Protein AF-A0A968F3P4-F1 (afdb_monomer)

Foldseek 3Di:
DLLQLVLVVLPAQLLLLVLLLCCQQLNLQSCLVNQNLSAQPLLLLQLVPFLLLLQVLLDQDPLSVLCVVPNDDPVSVVVSVVLVVVLVVVVVVVLVSRLQSQLLQQVLVDVDHSNRRSVVVVVVVVVQCVVVPPVSSSVVSNVSLVVLLVLLVVLLVVLVVPPCLVCLCVPPDVQSNDNDDDQAGDPCSVVQADPVCVVCRRVNVVSVVSNVVSVCPSVVGDSDPLSNSSNPAPHSNRSSVSSVSSSVSSVSSVSSSVSLSSLLCVPVNDDRPDSSSSSVSVSVVVDPPPD

Structure (mmCIF, N/CA/C/O backbone):
data_AF-A0A968F3P4-F1
#
_entry.id   AF-A0A968F3P4-F1
#
loop_
_atom_site.group_PDB
_atom_site.id
_atom_site.type_symbol
_atom_site.label_atom_id
_atom_site.label_alt_id
_atom_site.label_comp_id
_atom_site.label_asym_id
_atom_site.label_entity_id
_atom_site.label_seq_id
_atom_site.pdbx_PDB_ins_code
_atom_site.Cartn_x
_atom_site.Cartn_y
_atom_site.Cartn_z
_atom_site.occupancy
_atom_site.B_iso_or_equiv
_atom_site.auth_seq_id
_atom_site.auth_comp_id
_atom_site.auth_asym_id
_atom_site.auth_atom_id
_atom_site.pdbx_PDB_model_num
ATOM 1 N N . MET A 1 1 ? -7.309 -16.636 10.708 1.00 59.16 1 MET A N 1
ATOM 2 C CA . MET A 1 1 ? -8.376 -16.140 9.810 1.00 59.16 1 MET A CA 1
ATOM 3 C C . MET A 1 1 ? -8.374 -14.617 9.773 1.00 59.16 1 MET A C 1
ATOM 5 O O . MET A 1 1 ? -7.838 -14.087 8.816 1.00 59.16 1 MET A O 1
ATOM 9 N N . LEU A 1 2 ? -8.804 -13.915 10.832 1.00 67.25 2 LEU A N 1
ATOM 10 C CA . LEU A 1 2 ? -8.843 -12.435 10.873 1.00 67.25 2 LEU A CA 1
ATOM 11 C C . LEU A 1 2 ? -7.497 -11.743 10.578 1.00 67.25 2 LEU A C 1
ATOM 13 O O . LEU A 1 2 ? -7.445 -10.787 9.814 1.00 67.25 2 LEU A O 1
ATOM 17 N N . GLY A 1 3 ? -6.395 -12.263 11.130 1.00 68.19 3 GLY A N 1
ATOM 18 C CA . GLY A 1 3 ? -5.051 -11.740 10.858 1.00 68.19 3 GLY A CA 1
ATOM 19 C C . GLY A 1 3 ? -4.533 -11.988 9.435 1.00 68.19 3 GLY A C 1
ATOM 20 O O . GLY A 1 3 ? -3.591 -11.336 9.031 1.00 68.19 3 GLY A O 1
ATOM 21 N N . LEU A 1 4 ? -5.115 -12.915 8.668 1.00 69.75 4 LEU A N 1
ATOM 22 C CA . LEU A 1 4 ? -4.758 -13.084 7.253 1.00 69.75 4 LEU A CA 1
ATOM 23 C C . LEU A 1 4 ? -5.660 -12.211 6.381 1.00 69.75 4 LEU A C 1
ATOM 25 O O . LEU A 1 4 ? -5.148 -11.452 5.577 1.00 69.75 4 LEU A O 1
ATOM 29 N N . ALA A 1 5 ? -6.974 -12.238 6.622 1.00 70.06 5 ALA A N 1
ATOM 30 C CA . ALA A 1 5 ? -7.941 -11.452 5.858 1.00 70.06 5 ALA A CA 1
ATOM 31 C C . ALA A 1 5 ? -7.643 -9.945 5.895 1.00 70.06 5 ALA A C 1
ATOM 33 O O . ALA A 1 5 ? -7.546 -9.309 4.856 1.00 70.06 5 ALA A O 1
ATOM 34 N N . GLY A 1 6 ? -7.379 -9.382 7.078 1.00 72.25 6 GLY A N 1
ATOM 35 C CA . GLY A 1 6 ? -7.072 -7.953 7.160 1.00 72.25 6 GLY A CA 1
ATOM 36 C C . GLY A 1 6 ? -5.743 -7.557 6.503 1.00 72.25 6 GLY A C 1
ATOM 37 O O . GLY A 1 6 ? -5.508 -6.376 6.281 1.00 72.25 6 GLY A O 1
ATOM 38 N N . CYS A 1 7 ? -4.882 -8.517 6.144 1.00 73.62 7 CYS A N 1
ATOM 39 C CA . CYS A 1 7 ? -3.686 -8.213 5.375 1.00 73.62 7 CYS A CA 1
ATOM 40 C C . CYS A 1 7 ? -4.001 -7.924 3.902 1.00 73.62 7 CYS A C 1
ATOM 42 O O . CYS A 1 7 ? -3.452 -6.967 3.359 1.00 73.62 7 CYS A O 1
ATOM 44 N N . SER A 1 8 ? -4.849 -8.717 3.237 1.00 73.00 8 SER A N 1
ATOM 45 C CA . SER A 1 8 ? -5.215 -8.430 1.841 1.00 73.00 8 SER A CA 1
ATOM 46 C C . SER A 1 8 ? -6.009 -7.140 1.717 1.00 73.00 8 SER A C 1
ATOM 48 O O . SER A 1 8 ? -5.867 -6.453 0.716 1.00 73.00 8 SER A O 1
ATOM 50 N N . SER A 1 9 ? -6.755 -6.732 2.749 1.00 73.94 9 SER A N 1
ATOM 51 C CA . SER A 1 9 ? -7.442 -5.432 2.745 1.00 73.94 9 SER A CA 1
ATOM 52 C C . SER A 1 9 ? -6.470 -4.235 2.668 1.00 73.94 9 SER A C 1
ATOM 54 O O . SER A 1 9 ? -6.876 -3.132 2.313 1.00 73.94 9 SER A O 1
ATOM 56 N N . TYR A 1 10 ? -5.182 -4.449 2.969 1.00 76.00 10 TYR A N 1
ATOM 57 C CA . TYR A 1 10 ? -4.085 -3.486 2.801 1.00 76.00 10 TYR A CA 1
ATOM 58 C C . TYR A 1 10 ? -3.301 -3.666 1.494 1.00 76.00 10 TYR A C 1
ATOM 60 O O . TYR A 1 10 ? -2.333 -2.940 1.244 1.00 76.00 10 TYR A O 1
ATOM 68 N N . ILE A 1 11 ? -3.661 -4.651 0.673 1.00 82.62 11 ILE A N 1
ATOM 69 C CA . ILE A 1 11 ? -2.982 -5.006 -0.571 1.00 82.62 11 ILE A CA 1
ATOM 70 C C . ILE A 1 11 ? -3.985 -4.910 -1.712 1.00 82.62 11 ILE A C 1
ATOM 72 O O . ILE A 1 11 ? -4.728 -5.840 -2.002 1.00 82.62 11 ILE A O 1
ATOM 76 N N . ASP A 1 12 ? -3.971 -3.773 -2.389 1.00 86.00 12 ASP A N 1
ATOM 77 C CA . ASP A 1 12 ? -4.788 -3.516 -3.562 1.00 86.00 12 ASP A CA 1
ATOM 78 C C . ASP A 1 12 ? -3.917 -3.403 -4.824 1.00 86.00 12 ASP A C 1
ATOM 80 O O . ASP A 1 12 ? -2.713 -3.119 -4.768 1.00 86.00 12 ASP A O 1
ATOM 84 N N . ILE A 1 13 ? -4.531 -3.635 -5.985 1.00 87.31 13 ILE A N 1
ATOM 85 C CA . ILE A 1 13 ? -3.835 -3.603 -7.277 1.00 87.31 13 ILE A CA 1
ATOM 86 C C . ILE A 1 13 ? -3.302 -2.193 -7.563 1.00 87.31 13 ILE A C 1
ATOM 88 O O . ILE A 1 13 ? -2.141 -2.049 -7.938 1.00 87.31 13 ILE A O 1
ATOM 92 N N . GLY A 1 14 ? -4.114 -1.154 -7.326 1.00 87.06 14 GLY A N 1
ATOM 93 C CA . GLY A 1 14 ? -3.748 0.249 -7.554 1.00 87.06 14 GLY A CA 1
ATOM 94 C C . GLY A 1 14 ? -2.505 0.654 -6.769 1.00 87.06 14 GLY A C 1
ATOM 95 O O . GLY A 1 14 ? -1.515 1.115 -7.336 1.00 87.06 14 GLY A O 1
ATOM 96 N N . GLY A 1 15 ? -2.512 0.389 -5.470 1.00 88.88 15 GLY A N 1
ATOM 97 C CA . GLY A 1 15 ? -1.395 0.659 -4.591 1.00 88.88 15 GLY A CA 1
ATOM 98 C C . GLY A 1 15 ? -0.171 -0.181 -4.936 1.00 88.88 15 GLY A C 1
ATOM 99 O O . GLY A 1 15 ? 0.955 0.292 -4.762 1.00 88.88 15 GLY A O 1
ATOM 100 N N . THR A 1 16 ? -0.336 -1.437 -5.357 1.00 90.44 16 THR A N 1
ATOM 101 C CA . THR A 1 16 ? 0.820 -2.276 -5.700 1.00 90.44 16 THR A CA 1
ATOM 102 C C . THR A 1 16 ? 1.449 -1.815 -7.016 1.00 90.44 16 THR A C 1
ATOM 104 O O . THR A 1 16 ? 2.671 -1.739 -7.097 1.00 90.44 16 THR A O 1
ATOM 107 N N . MET A 1 17 ? 0.653 -1.392 -8.001 1.00 91.81 17 MET A N 1
ATOM 108 C CA . MET A 1 17 ? 1.152 -0.738 -9.217 1.00 91.81 17 MET A CA 1
ATOM 109 C C . MET A 1 17 ? 1.864 0.581 -8.906 1.00 91.81 17 MET A C 1
ATOM 111 O O . MET A 1 17 ? 2.991 0.783 -9.351 1.00 91.81 17 MET A O 1
ATOM 115 N N . ALA A 1 18 ? 1.269 1.438 -8.072 1.00 90.56 18 ALA A N 1
ATOM 116 C CA . ALA A 1 18 ? 1.896 2.684 -7.630 1.00 90.56 18 ALA A CA 1
ATOM 117 C C . ALA A 1 18 ? 3.220 2.430 -6.886 1.00 90.56 18 ALA A C 1
ATOM 119 O O . ALA A 1 18 ? 4.192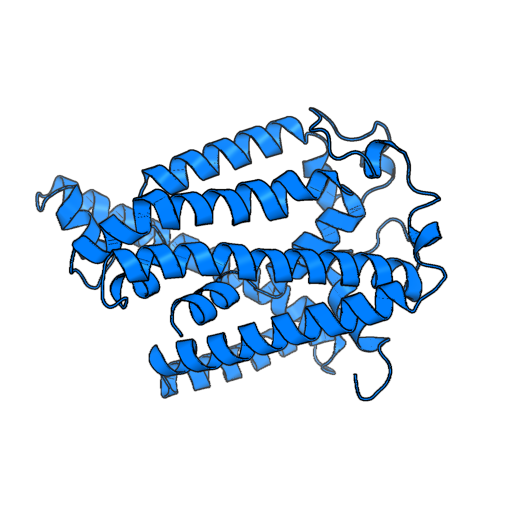 3.163 -7.055 1.00 90.56 18 ALA A O 1
ATOM 120 N N . MET A 1 19 ? 3.290 1.355 -6.095 1.00 92.31 19 MET A N 1
ATOM 121 C CA . MET A 1 19 ? 4.507 0.921 -5.412 1.00 92.31 19 MET A CA 1
ATOM 122 C C . MET A 1 19 ? 5.591 0.458 -6.389 1.00 92.31 19 MET A C 1
ATOM 124 O O . MET A 1 19 ? 6.746 0.842 -6.216 1.00 92.31 19 MET A O 1
ATOM 128 N N . VAL A 1 20 ? 5.237 -0.333 -7.407 1.00 93.06 20 VAL A N 1
ATOM 129 C CA . VAL A 1 20 ? 6.169 -0.752 -8.468 1.00 93.06 20 VAL A CA 1
ATOM 130 C C . VAL A 1 20 ? 6.651 0.462 -9.269 1.00 93.06 20 VAL A C 1
ATOM 132 O O . VAL A 1 20 ? 7.848 0.592 -9.516 1.00 93.06 20 VAL A O 1
ATOM 135 N N . GLY A 1 21 ? 5.762 1.405 -9.585 1.00 92.19 21 GLY A N 1
ATOM 136 C CA . GLY A 1 21 ? 6.132 2.654 -10.248 1.00 92.19 21 GLY A CA 1
ATOM 137 C C . GLY A 1 21 ? 7.053 3.535 -9.400 1.00 92.19 21 GLY A C 1
ATOM 138 O O . GLY A 1 21 ? 8.041 4.071 -9.901 1.00 92.19 21 GLY A O 1
ATOM 139 N N . ALA A 1 22 ? 6.793 3.630 -8.093 1.00 92.94 22 ALA A N 1
ATOM 140 C CA . ALA A 1 22 ? 7.679 4.323 -7.163 1.00 92.94 22 ALA A CA 1
ATOM 141 C C . ALA A 1 22 ? 9.051 3.639 -7.071 1.00 92.94 22 ALA A C 1
ATOM 143 O O . ALA A 1 22 ? 10.072 4.318 -7.049 1.00 92.94 22 ALA A O 1
ATOM 144 N N . LEU A 1 23 ? 9.092 2.307 -7.053 1.00 92.62 23 LEU A N 1
ATOM 145 C CA . LEU A 1 23 ? 10.328 1.529 -7.106 1.00 92.62 23 LEU A CA 1
ATOM 146 C C . LEU A 1 23 ? 11.123 1.787 -8.391 1.00 92.62 23 LEU A C 1
ATOM 148 O O . LEU A 1 23 ? 12.334 1.973 -8.324 1.00 92.62 23 LEU A O 1
ATOM 152 N N . TYR A 1 24 ? 10.450 1.846 -9.541 1.00 91.69 24 TYR A N 1
ATOM 153 C CA . TYR A 1 24 ? 11.079 2.118 -10.832 1.00 91.69 24 TYR A CA 1
ATOM 154 C C . TYR A 1 24 ? 11.699 3.523 -10.872 1.00 91.69 24 TYR A C 1
ATOM 156 O O . TYR A 1 24 ? 12.884 3.671 -11.175 1.00 91.69 24 TYR A O 1
ATOM 164 N N . TYR A 1 25 ? 10.942 4.556 -10.483 1.00 91.81 25 TYR A N 1
ATOM 165 C CA . TYR A 1 25 ? 11.391 5.945 -10.620 1.00 91.81 25 TYR A CA 1
ATOM 166 C C . TYR A 1 25 ? 12.205 6.495 -9.452 1.00 91.81 25 TYR A C 1
ATOM 168 O O . TYR A 1 25 ? 13.113 7.285 -9.686 1.00 91.81 25 TYR A O 1
ATOM 176 N N . LEU A 1 26 ? 11.916 6.109 -8.208 1.00 93.06 26 LEU A N 1
ATOM 177 C CA . LEU A 1 26 ? 12.627 6.604 -7.018 1.00 93.06 26 LEU A CA 1
ATOM 178 C C . LEU A 1 26 ? 13.715 5.625 -6.549 1.00 93.06 26 LEU A C 1
ATOM 180 O O . LEU A 1 26 ? 14.505 5.954 -5.657 1.00 93.06 26 LEU A O 1
ATOM 184 N N . GLY A 1 27 ? 13.752 4.417 -7.112 1.00 92.00 27 GLY A N 1
ATOM 185 C CA . GLY A 1 27 ? 14.676 3.365 -6.718 1.00 92.00 27 GLY A CA 1
ATOM 186 C C . GLY A 1 27 ? 14.447 2.869 -5.302 1.00 92.00 27 GLY A C 1
ATOM 187 O O . GLY A 1 27 ? 13.324 2.852 -4.784 1.00 92.00 27 GLY A O 1
ATOM 188 N N . LEU A 1 28 ? 15.536 2.491 -4.636 1.00 92.62 28 LEU A N 1
ATOM 189 C CA . LEU A 1 28 ? 15.484 1.898 -3.301 1.00 92.62 28 LEU A CA 1
ATOM 190 C C . LEU A 1 28 ? 14.987 2.887 -2.231 1.00 92.62 28 LEU A C 1
ATOM 192 O O . LEU A 1 28 ? 14.527 2.471 -1.169 1.00 92.62 28 LEU A O 1
ATOM 196 N N . LYS A 1 29 ? 14.994 4.198 -2.512 1.00 94.50 29 LYS A N 1
ATOM 197 C CA . LYS A 1 29 ? 14.423 5.212 -1.609 1.00 94.50 29 LYS A CA 1
ATOM 198 C C . LYS A 1 29 ? 12.912 5.079 -1.451 1.00 94.50 29 LYS A C 1
ATOM 200 O O . LYS A 1 29 ? 12.389 5.438 -0.397 1.00 94.50 29 LYS A O 1
ATOM 205 N N . SER A 1 30 ? 12.219 4.518 -2.444 1.00 92.75 30 SER A N 1
ATOM 206 C CA . SER A 1 30 ? 10.774 4.275 -2.375 1.00 92.75 30 SER A CA 1
ATOM 207 C C . SER A 1 30 ? 10.367 3.442 -1.155 1.00 92.75 30 SER A C 1
ATOM 209 O O . SER A 1 30 ? 9.288 3.686 -0.623 1.00 92.75 30 SER A O 1
ATOM 211 N N . VAL A 1 31 ? 11.248 2.562 -0.644 1.00 93.12 31 VAL A N 1
ATOM 212 C CA . VAL A 1 31 ? 11.058 1.754 0.581 1.00 93.12 31 VAL A CA 1
ATOM 213 C C . VAL A 1 31 ? 10.545 2.598 1.747 1.00 93.12 31 VAL A C 1
ATOM 215 O O . VAL A 1 31 ? 9.664 2.157 2.486 1.00 93.12 31 VAL A O 1
ATOM 218 N N . TRP A 1 32 ? 11.070 3.816 1.919 1.00 92.81 32 TRP A N 1
ATOM 219 C CA . TRP A 1 32 ? 10.651 4.702 3.006 1.00 92.81 32 TRP A CA 1
ATOM 220 C C . TRP A 1 32 ? 9.171 5.050 2.919 1.00 92.81 32 TRP A C 1
ATOM 222 O O . TRP A 1 32 ? 8.482 5.058 3.939 1.00 92.81 32 TRP A O 1
ATOM 232 N N . MET A 1 33 ? 8.696 5.291 1.699 1.00 90.19 33 MET A N 1
ATOM 233 C CA . MET A 1 33 ? 7.330 5.696 1.417 1.00 90.19 33 MET A CA 1
ATOM 234 C C . MET A 1 33 ? 6.362 4.527 1.407 1.00 90.19 33 MET A C 1
ATOM 236 O O . MET A 1 33 ? 5.341 4.546 2.086 1.00 90.19 33 MET A O 1
ATOM 240 N N . THR A 1 34 ? 6.690 3.499 0.644 1.00 88.00 34 THR A N 1
ATOM 241 C CA . THR A 1 34 ? 5.775 2.405 0.331 1.00 88.00 34 THR A CA 1
ATOM 242 C C . THR A 1 34 ? 5.781 1.321 1.403 1.00 88.00 34 THR A C 1
ATOM 244 O O . THR A 1 34 ? 4.736 0.729 1.673 1.00 88.00 34 THR A O 1
ATOM 247 N N . HIS A 1 35 ? 6.931 1.058 2.034 1.00 87.94 35 HIS A N 1
ATOM 248 C CA . HIS A 1 35 ? 7.077 -0.034 2.990 1.00 87.94 35 HIS A CA 1
ATOM 249 C C . HIS A 1 35 ? 7.152 0.440 4.441 1.00 87.94 35 HIS A C 1
ATOM 251 O O . HIS A 1 35 ? 6.404 -0.055 5.282 1.00 87.94 35 HIS A O 1
ATOM 257 N N . ILE A 1 36 ? 8.017 1.412 4.736 1.00 88.75 36 ILE A N 1
ATOM 258 C CA . ILE A 1 36 ? 8.335 1.808 6.112 1.00 88.75 36 ILE A CA 1
ATOM 259 C C . ILE A 1 36 ? 7.206 2.623 6.736 1.00 88.75 36 ILE A C 1
ATOM 261 O O . ILE A 1 36 ? 6.599 2.166 7.709 1.00 88.75 36 ILE A O 1
ATOM 265 N N . PHE A 1 37 ? 6.919 3.824 6.218 1.00 84.12 37 PHE A N 1
ATOM 266 C CA . PHE A 1 37 ? 5.941 4.682 6.885 1.00 84.12 37 PHE A CA 1
ATOM 267 C C . PHE A 1 37 ? 4.501 4.248 6.581 1.00 84.12 37 PHE A C 1
ATOM 269 O O . PHE A 1 37 ? 3.698 4.189 7.507 1.00 84.12 37 PHE A O 1
ATOM 276 N N . TRP A 1 38 ? 4.166 3.889 5.334 1.00 80.56 38 TRP A N 1
ATOM 277 C CA . TRP A 1 38 ? 2.784 3.547 4.966 1.00 80.56 38 TRP A CA 1
ATOM 278 C C . TRP A 1 38 ? 2.312 2.200 5.530 1.00 80.56 38 TRP A C 1
ATOM 280 O O . TRP A 1 38 ? 1.153 2.064 5.915 1.00 80.56 38 TRP A O 1
ATOM 290 N N . GLY A 1 39 ? 3.198 1.206 5.597 1.00 81.94 39 GLY A N 1
ATOM 291 C CA . GLY A 1 39 ? 2.851 -0.140 6.052 1.00 81.94 39 GLY A CA 1
ATOM 292 C C . GLY A 1 39 ? 3.407 -0.462 7.428 1.00 81.94 39 GLY A C 1
ATOM 293 O O . GLY A 1 39 ? 2.678 -0.508 8.420 1.00 81.94 39 GLY A O 1
ATOM 294 N N . TRP A 1 40 ? 4.718 -0.696 7.484 1.00 85.00 40 TRP A N 1
ATOM 295 C CA . TRP A 1 40 ? 5.375 -1.339 8.616 1.00 85.00 40 TRP A CA 1
ATOM 296 C C . TRP A 1 40 ? 5.128 -0.610 9.936 1.00 85.00 40 TRP A C 1
ATOM 298 O O . TRP A 1 40 ? 4.711 -1.238 10.912 1.00 85.00 40 TRP A O 1
ATOM 308 N N . PHE A 1 41 ? 5.341 0.709 9.986 1.00 86.31 41 PHE A N 1
ATOM 309 C CA . PHE A 1 41 ? 5.160 1.452 11.231 1.00 86.31 41 PHE A CA 1
ATOM 310 C C . PHE A 1 41 ? 3.706 1.473 11.681 1.00 86.31 41 PHE A C 1
ATOM 312 O O . PHE A 1 41 ? 3.435 1.109 12.824 1.00 86.31 41 PHE A O 1
ATOM 319 N N . ILE A 1 42 ? 2.772 1.833 10.799 1.00 83.94 42 ILE A N 1
ATOM 320 C CA . ILE A 1 42 ? 1.343 1.906 11.135 1.00 83.94 42 ILE A CA 1
ATOM 321 C C . ILE A 1 42 ? 0.876 0.593 11.762 1.00 83.94 42 ILE A C 1
ATOM 323 O O . ILE A 1 42 ? 0.285 0.594 12.843 1.00 83.94 42 ILE A O 1
ATOM 327 N N . ILE A 1 43 ? 1.211 -0.529 11.130 1.00 85.44 43 ILE A N 1
ATOM 328 C CA . ILE A 1 43 ? 0.769 -1.844 11.580 1.00 85.44 43 ILE A CA 1
ATOM 329 C C . ILE A 1 43 ? 1.465 -2.252 12.894 1.00 85.44 43 ILE A C 1
ATOM 331 O O . ILE A 1 43 ? 0.815 -2.778 13.803 1.00 85.44 43 ILE A O 1
ATOM 335 N N . CYS A 1 44 ? 2.754 -1.937 13.066 1.00 86.75 44 CYS A N 1
ATOM 336 C CA . CYS A 1 44 ? 3.448 -2.130 14.346 1.00 86.75 44 CYS A CA 1
ATOM 337 C C . CYS A 1 44 ? 2.759 -1.369 15.490 1.00 86.75 44 CYS A C 1
ATOM 339 O O . CYS A 1 44 ? 2.579 -1.915 16.583 1.00 86.75 44 CYS A O 1
ATOM 341 N N . PHE A 1 45 ? 2.325 -0.131 15.242 1.00 87.69 45 PHE A N 1
ATOM 342 C CA . PHE A 1 45 ? 1.578 0.659 16.221 1.00 87.69 45 PHE A CA 1
ATOM 343 C C . PHE A 1 45 ? 0.158 0.128 16.446 1.00 87.69 45 PHE A C 1
ATOM 345 O O . PHE A 1 45 ? -0.347 0.198 17.572 1.00 87.69 45 PHE A O 1
ATOM 352 N N . TYR A 1 46 ? -0.473 -0.469 15.432 1.00 85.50 46 TYR A N 1
ATOM 353 C CA . TYR A 1 46 ? -1.750 -1.165 15.602 1.00 85.50 46 TYR A CA 1
ATOM 354 C C . TYR A 1 46 ? -1.600 -2.351 16.552 1.00 85.50 46 TYR A C 1
ATOM 356 O O . TYR A 1 46 ? -2.338 -2.438 17.534 1.00 85.50 46 TYR A O 1
ATOM 364 N N . MET A 1 47 ? -0.595 -3.200 16.334 1.00 87.69 47 MET A N 1
ATOM 365 C CA . MET A 1 47 ? -0.273 -4.322 17.219 1.00 87.69 47 MET A CA 1
ATOM 366 C C . MET A 1 47 ? 0.050 -3.862 18.649 1.00 87.69 47 MET A C 1
ATOM 368 O O . MET A 1 47 ? -0.463 -4.418 19.628 1.00 87.69 47 MET A O 1
ATOM 372 N N . ALA A 1 48 ? 0.925 -2.865 18.791 1.00 88.56 48 ALA A N 1
ATOM 373 C CA . ALA A 1 48 ? 1.419 -2.436 20.094 1.00 88.56 48 ALA A CA 1
ATOM 374 C C . ALA A 1 48 ? 0.330 -1.743 20.926 1.00 88.56 48 ALA A C 1
ATOM 376 O O . ALA A 1 48 ? 0.203 -2.020 22.128 1.00 88.56 48 ALA A O 1
ATOM 377 N N . PHE A 1 49 ? -0.462 -0.885 20.275 1.00 86.88 49 PHE A N 1
ATOM 378 C CA . PHE A 1 49 ? -1.356 0.067 20.922 1.00 86.88 49 PHE A CA 1
ATOM 379 C C . PHE A 1 49 ? -2.808 -0.060 20.443 1.00 86.88 49 PHE A C 1
ATOM 381 O O . PHE A 1 49 ? -3.649 -0.528 21.213 1.00 86.88 49 PHE A O 1
ATOM 388 N N . GLN A 1 50 ? -3.131 0.335 19.206 1.00 86.81 50 GLN A N 1
ATOM 389 C CA . GLN A 1 50 ? -4.529 0.594 18.824 1.00 86.81 50 GLN A CA 1
ATOM 390 C C . GLN A 1 50 ? -5.434 -0.644 18.893 1.00 86.81 50 GLN A C 1
ATOM 392 O O . GLN A 1 50 ? -6.530 -0.561 19.448 1.00 86.81 50 GLN A O 1
ATOM 397 N N . ALA A 1 51 ? -4.982 -1.802 18.404 1.00 88.25 51 ALA A N 1
ATOM 398 C CA . ALA A 1 51 ? -5.805 -3.009 18.308 1.00 88.25 51 ALA A CA 1
ATOM 399 C C . ALA A 1 51 ? -6.362 -3.455 19.671 1.00 88.25 51 ALA A C 1
ATOM 401 O O . ALA A 1 51 ? -7.507 -3.900 19.775 1.00 88.25 51 ALA A O 1
ATOM 402 N N . LYS A 1 52 ? -5.578 -3.285 20.745 1.00 88.94 52 LYS A N 1
ATOM 403 C CA . LYS A 1 52 ? -5.997 -3.635 22.111 1.00 88.94 52 LYS A CA 1
ATOM 404 C C . LYS A 1 52 ? -7.127 -2.730 22.594 1.00 88.94 52 LYS A C 1
ATOM 406 O O . LYS A 1 52 ? -8.101 -3.236 23.148 1.00 88.94 52 LYS A O 1
ATOM 411 N N . TRP A 1 53 ? -6.994 -1.420 22.391 1.00 86.38 53 TRP A N 1
ATOM 412 C CA . TRP A 1 53 ? -7.979 -0.419 22.814 1.00 86.38 53 TRP A CA 1
ATOM 413 C C . TRP A 1 53 ? -9.267 -0.515 22.014 1.00 86.38 53 TRP A C 1
ATOM 415 O O . TRP A 1 53 ? -10.348 -0.521 22.596 1.00 86.38 53 TRP A O 1
ATOM 425 N N . ILE A 1 54 ? -9.141 -0.683 20.698 1.00 87.44 54 ILE A N 1
ATOM 426 C CA . ILE A 1 54 ? -10.265 -0.944 19.803 1.00 87.44 54 ILE A CA 1
ATOM 427 C C . ILE A 1 54 ? -11.051 -2.143 20.317 1.00 87.44 54 ILE A C 1
ATOM 429 O O . ILE A 1 54 ? -12.236 -2.021 20.608 1.00 87.44 54 ILE A O 1
ATOM 433 N N . ARG A 1 55 ? -10.391 -3.283 20.537 1.00 89.69 55 ARG A N 1
ATOM 434 C CA . ARG A 1 55 ? -11.098 -4.485 20.978 1.00 89.69 55 ARG A CA 1
ATOM 435 C C . ARG A 1 55 ? -11.747 -4.337 22.360 1.00 89.69 55 ARG A C 1
ATOM 437 O O . ARG A 1 55 ? -12.822 -4.891 22.578 1.00 89.69 55 ARG A O 1
ATOM 444 N N . ARG A 1 56 ? -11.109 -3.606 23.283 1.00 88.94 56 ARG A N 1
ATOM 445 C CA . ARG A 1 56 ? -11.633 -3.347 24.640 1.00 88.94 56 ARG A CA 1
ATOM 446 C C . ARG A 1 56 ? -12.863 -2.450 24.660 1.00 88.94 56 ARG A C 1
ATOM 448 O O . ARG A 1 56 ? -13.615 -2.536 25.620 1.00 88.94 56 ARG A O 1
ATOM 455 N N . SER A 1 57 ? -13.060 -1.620 23.636 1.00 86.75 57 SER A N 1
ATOM 456 C CA . SER A 1 57 ? -14.216 -0.721 23.577 1.00 86.75 57 SER A CA 1
ATOM 457 C C . SER A 1 57 ? -15.553 -1.468 23.550 1.00 86.75 57 SER A C 1
ATOM 459 O O . SER A 1 57 ? -16.542 -0.945 24.043 1.00 86.75 57 SER A O 1
ATOM 461 N N . GLY A 1 58 ? -15.587 -2.691 23.003 1.00 83.12 58 GLY A N 1
ATOM 462 C CA . GLY A 1 58 ? -16.799 -3.514 22.942 1.00 83.12 58 GLY A CA 1
ATOM 463 C C . GLY A 1 58 ? -17.908 -2.962 22.039 1.00 83.12 58 GLY A C 1
ATOM 464 O O . GLY A 1 58 ? -18.985 -3.549 22.003 1.00 83.12 58 GLY A O 1
ATOM 465 N N . VAL A 1 59 ? -17.649 -1.867 21.321 1.00 86.06 59 VAL A N 1
ATOM 466 C CA . VAL A 1 59 ? -18.597 -1.241 20.394 1.00 86.06 59 VAL A CA 1
ATOM 467 C C . VAL A 1 59 ? -18.559 -1.907 19.017 1.00 86.06 59 VAL A C 1
ATOM 469 O O . VAL A 1 59 ? -17.664 -2.706 18.736 1.00 86.06 59 VAL A O 1
ATOM 472 N N . MET A 1 60 ? -19.505 -1.563 18.146 1.00 76.88 60 MET A N 1
ATOM 473 C CA . MET A 1 60 ? -19.621 -2.110 16.791 1.00 76.88 60 MET A CA 1
ATOM 474 C C . MET A 1 60 ? -19.273 -1.092 15.703 1.00 76.88 60 MET A C 1
ATOM 476 O O . MET A 1 60 ? -18.893 -1.484 14.597 1.00 76.88 60 MET A O 1
ATOM 480 N N . THR A 1 61 ? -19.366 0.208 15.995 1.00 78.69 61 THR A N 1
ATOM 481 C CA . THR A 1 61 ? -19.121 1.272 15.011 1.00 78.69 61 THR A CA 1
ATOM 482 C C . THR A 1 61 ? -18.085 2.290 15.477 1.00 78.69 61 THR A C 1
ATOM 484 O O . THR A 1 61 ? -17.849 2.486 16.668 1.00 78.69 61 THR A O 1
ATOM 487 N N . PHE A 1 62 ? -17.469 2.987 14.519 1.00 77.06 62 PHE A N 1
ATOM 488 C CA . PHE A 1 62 ? -16.573 4.104 14.823 1.00 77.06 62 PHE A CA 1
ATOM 489 C C . PHE A 1 62 ? -17.293 5.247 15.559 1.00 77.06 62 PHE A C 1
ATOM 491 O O . PHE A 1 62 ? -16.706 5.897 16.420 1.00 77.06 62 PHE A O 1
ATOM 498 N N . ALA A 1 63 ? -18.576 5.471 15.261 1.00 77.62 63 ALA A N 1
ATOM 499 C CA . ALA A 1 63 ? -19.376 6.495 15.926 1.00 77.62 63 ALA A CA 1
ATOM 500 C C . ALA A 1 63 ? -19.533 6.208 17.430 1.00 77.62 63 ALA A C 1
ATOM 502 O O . ALA A 1 63 ? -19.290 7.090 18.254 1.00 77.62 63 ALA A O 1
ATOM 503 N N . GLU A 1 64 ? -19.847 4.961 17.786 1.00 81.12 64 GLU A N 1
ATOM 504 C CA . GLU A 1 64 ? -19.897 4.502 19.180 1.00 81.12 64 GLU A CA 1
ATOM 505 C C . GLU A 1 64 ? -18.509 4.549 19.830 1.00 81.12 64 GLU A C 1
ATOM 507 O O . GLU A 1 64 ? -18.367 4.951 20.983 1.00 81.12 64 GLU A O 1
ATOM 512 N N . TRP A 1 65 ? -17.450 4.204 19.089 1.00 83.56 65 TRP A N 1
ATOM 513 C CA . TRP A 1 65 ? -16.084 4.305 19.605 1.00 83.56 65 TRP A CA 1
ATOM 514 C C . TRP A 1 65 ? -15.730 5.747 19.980 1.00 83.56 65 TRP A C 1
ATOM 516 O O . TRP A 1 65 ? -15.184 5.991 21.058 1.00 83.56 65 TRP A O 1
ATOM 526 N N . ASN A 1 66 ? -16.104 6.718 19.144 1.00 80.94 66 ASN A N 1
ATOM 527 C CA . ASN A 1 66 ? -15.924 8.133 19.456 1.00 80.94 66 ASN A CA 1
ATOM 528 C C . ASN A 1 66 ? -16.707 8.553 20.702 1.00 80.94 66 ASN A C 1
ATOM 530 O O . ASN A 1 66 ? -16.183 9.345 21.478 1.00 80.94 66 ASN A O 1
ATOM 534 N N . GLN A 1 67 ? -17.893 7.989 20.952 1.00 83.25 67 GLN A N 1
ATOM 535 C CA . GLN A 1 67 ? -18.624 8.223 22.202 1.00 83.25 67 GLN A CA 1
ATOM 536 C C . GLN A 1 67 ? -17.838 7.727 23.423 1.00 83.25 67 GLN A C 1
ATOM 538 O O . GLN A 1 67 ? -17.768 8.423 24.432 1.00 83.25 67 GLN A O 1
ATOM 543 N N . THR A 1 68 ? -17.166 6.572 23.327 1.00 83.81 68 THR A N 1
ATOM 544 C CA . THR A 1 68 ? -16.318 6.079 24.430 1.00 83.81 68 THR A CA 1
ATOM 545 C C . THR A 1 68 ? -15.106 6.973 24.709 1.00 83.81 68 THR A C 1
ATOM 547 O O . THR A 1 68 ? -14.624 7.009 25.839 1.00 83.81 68 THR A O 1
ATOM 550 N N . ARG A 1 69 ? -14.606 7.697 23.696 1.00 82.06 69 ARG A N 1
ATOM 551 C CA . ARG A 1 69 ? -13.418 8.558 23.805 1.00 82.06 69 ARG A CA 1
ATOM 552 C C . ARG A 1 69 ? -13.740 10.001 24.190 1.00 82.06 69 ARG A C 1
ATOM 554 O O . ARG A 1 69 ? -12.997 10.581 24.975 1.00 82.06 69 ARG A O 1
ATOM 561 N N . TYR A 1 70 ? -14.781 10.577 23.596 1.00 83.62 70 TYR A N 1
ATOM 562 C CA . TYR A 1 70 ? -15.114 12.001 23.702 1.00 83.62 70 TYR A CA 1
ATOM 563 C C . TYR A 1 70 ? -16.357 12.274 24.554 1.00 83.62 70 TYR A C 1
ATOM 565 O O . TYR A 1 70 ? -16.584 13.418 24.921 1.00 83.62 70 TYR A O 1
ATOM 573 N N . GLY A 1 71 ? -17.118 11.241 24.923 1.00 85.12 71 GLY A N 1
ATOM 574 C CA . GLY A 1 71 ? -18.370 11.387 25.658 1.00 85.12 71 GLY A CA 1
ATOM 575 C C . GLY A 1 71 ? -19.584 11.518 24.739 1.00 85.12 71 GLY A C 1
ATOM 576 O O . GLY A 1 71 ? -19.511 11.280 23.532 1.00 85.12 71 GLY A O 1
ATOM 577 N N . ASP A 1 72 ? -20.724 11.843 25.345 1.00 85.56 72 ASP A N 1
ATOM 578 C CA . ASP A 1 72 ? -22.019 11.955 24.665 1.00 85.56 72 ASP A CA 1
ATOM 579 C C . ASP A 1 72 ? -22.651 13.344 24.803 1.00 85.56 72 ASP A C 1
ATOM 581 O O . ASP A 1 72 ? -23.866 13.500 24.893 1.00 85.56 72 ASP A O 1
ATOM 585 N N . ASP A 1 73 ? -21.811 14.369 24.878 1.00 89.25 73 ASP A N 1
ATOM 586 C CA . ASP A 1 73 ? -22.264 15.749 24.854 1.00 89.25 73 ASP A CA 1
ATOM 587 C C . ASP A 1 73 ? -22.548 16.223 23.416 1.00 89.25 73 ASP A C 1
ATOM 589 O O . ASP A 1 73 ? -22.202 15.584 22.417 1.00 89.25 73 ASP A O 1
ATOM 593 N N . ARG A 1 74 ? -23.219 17.376 23.306 1.00 84.56 74 ARG A N 1
ATOM 594 C CA . ARG A 1 74 ? -23.578 17.976 22.008 1.00 84.56 74 ARG A CA 1
ATOM 595 C C . ARG A 1 74 ? -22.337 18.332 21.182 1.00 84.56 74 ARG A C 1
ATOM 597 O O . ARG A 1 74 ? -22.387 18.290 19.954 1.00 84.56 74 ARG A O 1
ATOM 604 N N . ASP A 1 75 ? -21.228 18.637 21.850 1.00 85.12 75 ASP A N 1
ATOM 605 C CA . ASP A 1 75 ? -19.960 18.970 21.205 1.00 85.12 75 ASP A CA 1
ATOM 606 C C . ASP A 1 75 ? -19.293 17.712 20.615 1.00 85.12 75 ASP A C 1
ATOM 608 O O . ASP A 1 75 ? -18.843 17.735 19.463 1.00 85.12 75 ASP A O 1
ATOM 612 N N . ALA A 1 76 ? -19.318 16.574 21.322 1.00 82.69 76 ALA A N 1
ATOM 613 C CA . ALA A 1 76 ? -18.905 15.282 20.774 1.00 82.69 76 ALA A CA 1
ATOM 614 C C . ALA A 1 76 ? -19.832 14.819 19.646 1.00 82.69 76 ALA A C 1
ATOM 616 O O . ALA A 1 76 ? -19.360 14.230 18.672 1.00 82.69 76 ALA A O 1
ATOM 617 N N . GLU A 1 77 ? -21.134 15.104 19.716 1.00 85.81 77 GLU A N 1
ATOM 618 C CA . GLU A 1 77 ? -22.063 14.824 18.619 1.00 85.81 77 GLU A CA 1
ATOM 619 C C . GLU A 1 77 ? -21.675 15.571 17.336 1.00 85.81 77 GLU A C 1
ATOM 621 O O . GLU A 1 77 ? -21.551 14.945 16.277 1.00 85.81 77 GLU A O 1
ATOM 626 N N . ALA A 1 78 ? -21.380 16.869 17.431 1.00 85.69 78 ALA A N 1
ATOM 627 C CA . ALA A 1 78 ? -20.899 17.654 16.296 1.00 85.69 78 ALA A CA 1
ATOM 628 C C . ALA A 1 78 ? -19.581 17.095 15.726 1.00 85.69 78 ALA A C 1
ATOM 630 O O . ALA A 1 78 ? -19.439 16.960 14.507 1.00 85.69 78 ALA A O 1
ATOM 631 N N . ALA A 1 79 ? -18.641 16.695 16.591 1.00 81.81 79 ALA A N 1
ATOM 632 C CA . ALA A 1 79 ? -17.389 16.063 16.175 1.00 81.81 79 ALA A CA 1
ATOM 633 C C . ALA A 1 79 ? -17.614 14.714 15.464 1.00 81.81 79 ALA A C 1
ATOM 635 O O . ALA A 1 79 ? -16.961 14.432 14.456 1.00 81.81 79 ALA A O 1
ATOM 636 N N . ARG A 1 80 ? -18.567 13.895 15.932 1.00 82.94 80 ARG A N 1
ATOM 637 C CA . ARG A 1 80 ? -18.949 12.622 15.292 1.00 82.94 80 ARG A CA 1
ATOM 638 C C . ARG A 1 80 ? -19.527 12.846 13.896 1.00 82.94 80 ARG A C 1
ATOM 640 O O . ARG A 1 80 ? -19.135 12.138 12.969 1.00 82.94 80 ARG A O 1
ATOM 647 N N . ILE A 1 81 ? -20.405 13.836 13.731 1.00 85.62 81 ILE A N 1
ATOM 648 C CA . ILE A 1 81 ? -20.988 14.189 12.426 1.00 85.62 81 ILE A CA 1
ATOM 649 C C . ILE A 1 81 ? -19.901 14.690 11.470 1.00 85.62 81 ILE A C 1
ATOM 651 O O . ILE A 1 81 ? -19.822 14.224 10.333 1.00 85.62 81 ILE A O 1
ATOM 655 N N . ALA A 1 82 ? -19.024 15.587 11.931 1.00 85.75 82 ALA A N 1
ATOM 656 C CA . ALA A 1 82 ? -17.914 16.093 11.125 1.00 85.75 82 ALA A CA 1
ATOM 657 C C . ALA A 1 82 ? -16.975 14.962 10.673 1.00 85.75 82 ALA A C 1
ATOM 659 O O . ALA A 1 82 ? -16.610 14.890 9.497 1.00 85.75 82 ALA A O 1
ATOM 660 N N . ALA A 1 83 ? -16.638 14.037 11.576 1.00 81.38 83 ALA A N 1
ATOM 661 C CA . ALA A 1 83 ? -15.833 12.867 11.250 1.00 81.38 83 ALA A CA 1
ATOM 662 C C . ALA A 1 83 ? -16.542 11.943 10.246 1.00 81.38 83 ALA A C 1
ATOM 664 O O . ALA A 1 83 ? -15.917 11.500 9.288 1.00 81.38 83 ALA A O 1
ATOM 665 N N . ALA A 1 84 ? -17.843 11.687 10.411 1.00 82.81 84 ALA A N 1
ATOM 666 C CA . ALA A 1 84 ? -18.616 10.864 9.483 1.00 82.81 84 ALA A CA 1
ATOM 667 C C . ALA A 1 84 ? -18.666 11.466 8.067 1.00 82.81 84 ALA A C 1
ATOM 669 O O . ALA A 1 84 ? -18.451 10.749 7.091 1.00 82.81 84 ALA A O 1
ATOM 670 N N . LEU A 1 85 ? -18.882 12.781 7.949 1.00 88.06 85 LEU A N 1
ATOM 671 C CA . LEU A 1 85 ? -18.850 13.490 6.664 1.00 88.06 85 LEU A CA 1
ATOM 672 C C . LEU A 1 85 ? -17.465 13.424 6.017 1.00 88.06 85 LEU A C 1
ATOM 674 O O . LEU A 1 85 ? -17.353 13.127 4.828 1.00 88.06 85 LEU A O 1
ATOM 678 N N . PHE A 1 86 ? -16.408 13.652 6.800 1.00 86.00 86 PHE A N 1
ATOM 679 C CA . PHE A 1 86 ? -15.035 13.522 6.321 1.00 86.00 86 PHE A CA 1
ATOM 680 C C . PHE A 1 86 ? -14.749 12.106 5.802 1.00 86.00 86 PHE A C 1
ATOM 682 O O . PHE A 1 86 ? -14.213 11.955 4.705 1.00 86.00 86 PHE A O 1
ATOM 689 N N . LEU A 1 87 ? -15.144 11.071 6.550 1.00 83.06 87 LEU A N 1
ATOM 690 C CA . LEU A 1 87 ? -14.964 9.678 6.140 1.00 83.06 87 LEU A CA 1
ATOM 691 C C . LEU A 1 87 ? -15.750 9.345 4.874 1.00 83.06 87 LEU A C 1
ATOM 693 O O . LEU A 1 87 ? -15.216 8.660 4.007 1.00 83.06 87 LEU A O 1
ATOM 697 N N . LEU A 1 88 ? -16.971 9.861 4.722 1.00 86.94 88 LEU A N 1
ATOM 698 C CA . LEU A 1 88 ? -17.761 9.673 3.507 1.00 86.94 88 LEU A CA 1
ATOM 699 C C . LEU A 1 88 ? -17.048 10.262 2.282 1.00 86.94 88 LEU A C 1
ATOM 701 O O . LEU A 1 88 ? -16.903 9.588 1.262 1.00 86.94 88 LEU A O 1
ATOM 705 N N . VAL A 1 89 ? -16.559 11.498 2.396 1.00 90.88 89 VAL A N 1
ATOM 706 C CA . VAL A 1 89 ? -15.802 12.164 1.326 1.00 90.88 89 VAL A CA 1
ATOM 707 C C . VAL A 1 89 ? -14.516 11.394 1.014 1.00 90.88 89 VAL A C 1
ATOM 709 O O . VAL A 1 89 ? -14.231 11.114 -0.150 1.00 90.88 89 VAL A O 1
ATOM 712 N N . LEU A 1 90 ? -13.771 10.983 2.043 1.00 86.69 90 LEU A N 1
ATOM 713 C CA . LEU A 1 90 ? -12.564 10.170 1.898 1.00 86.69 90 LEU A CA 1
ATOM 714 C C . LEU A 1 90 ? -12.850 8.840 1.183 1.00 86.69 90 LEU A C 1
ATOM 716 O O . LEU A 1 90 ? -12.081 8.434 0.314 1.00 86.69 90 LEU A O 1
ATOM 720 N N . MET A 1 91 ? -13.958 8.172 1.509 1.00 86.88 91 MET A N 1
ATOM 721 C CA . MET A 1 91 ? -14.363 6.924 0.859 1.00 86.88 91 MET A CA 1
ATOM 722 C C . MET A 1 91 ? -14.669 7.118 -0.627 1.00 86.88 91 MET A C 1
ATOM 724 O O . MET A 1 91 ? -14.281 6.267 -1.425 1.00 86.88 91 MET A O 1
ATOM 728 N N . ILE A 1 92 ? -15.297 8.232 -1.018 1.00 91.12 92 ILE A N 1
ATOM 729 C CA . ILE A 1 92 ? -15.535 8.557 -2.433 1.00 91.12 92 ILE A CA 1
ATOM 730 C C . ILE A 1 92 ? -14.201 8.705 -3.173 1.00 91.12 92 ILE A C 1
ATOM 732 O O . ILE A 1 92 ? -14.008 8.075 -4.213 1.00 91.12 92 ILE A O 1
ATOM 736 N N . PHE A 1 93 ? -13.251 9.468 -2.624 1.00 91.62 93 PHE A N 1
ATOM 737 C CA . PHE A 1 93 ? -11.930 9.632 -3.241 1.00 91.62 93 PHE A CA 1
ATOM 738 C C . PHE A 1 93 ? -11.148 8.316 -3.323 1.00 91.62 93 PHE A C 1
ATOM 740 O O . PHE A 1 93 ? -10.558 8.022 -4.363 1.00 91.62 93 PHE A O 1
ATOM 747 N N . ASN A 1 94 ? -11.189 7.490 -2.276 1.00 88.00 94 ASN A N 1
ATOM 748 C CA . ASN A 1 94 ? -10.571 6.163 -2.294 1.00 88.00 94 ASN A CA 1
ATOM 749 C C . ASN A 1 94 ? -11.209 5.253 -3.353 1.00 88.00 94 ASN A C 1
ATOM 751 O O . ASN A 1 94 ? -10.497 4.539 -4.056 1.00 88.00 94 ASN A O 1
ATOM 755 N N . LEU A 1 95 ? -12.535 5.302 -3.516 1.00 89.25 95 LEU A N 1
ATOM 756 C CA . LEU A 1 95 ? -13.231 4.526 -4.540 1.00 89.25 95 LEU A CA 1
ATOM 757 C C . LEU A 1 95 ? -12.838 4.977 -5.952 1.00 89.25 95 LEU A C 1
ATOM 759 O O . LEU A 1 95 ? -12.601 4.133 -6.814 1.00 89.25 95 LEU A O 1
ATOM 763 N N . MET A 1 96 ? -12.713 6.288 -6.184 1.00 91.19 96 MET A N 1
ATOM 764 C CA . MET A 1 96 ? -12.226 6.831 -7.459 1.00 91.19 96 MET A CA 1
ATOM 765 C C . MET A 1 96 ? -10.782 6.400 -7.744 1.00 91.19 96 MET A C 1
ATOM 767 O O . MET A 1 96 ? -10.477 5.983 -8.860 1.00 91.19 96 MET A O 1
ATOM 771 N N . TYR A 1 97 ? -9.906 6.446 -6.736 1.00 89.81 97 TYR A N 1
ATOM 772 C CA . TYR A 1 97 ? -8.528 5.964 -6.841 1.00 89.81 97 TYR A CA 1
ATOM 773 C C . TYR A 1 97 ? -8.472 4.479 -7.241 1.00 89.81 97 TYR A C 1
ATOM 775 O O . TYR A 1 97 ? -7.817 4.119 -8.223 1.00 89.81 97 TYR A O 1
ATOM 783 N N . ILE A 1 98 ? -9.228 3.625 -6.544 1.00 89.44 98 ILE A N 1
ATOM 784 C CA . ILE A 1 98 ? -9.299 2.186 -6.832 1.00 89.44 98 ILE A CA 1
ATOM 785 C C . ILE A 1 98 ? -9.888 1.927 -8.227 1.00 89.44 98 ILE A C 1
ATOM 787 O O . ILE A 1 98 ? -9.397 1.055 -8.943 1.00 89.44 98 ILE A O 1
ATOM 791 N N . ALA A 1 99 ? -10.896 2.695 -8.650 1.00 92.19 99 ALA A N 1
ATOM 792 C CA . ALA A 1 99 ? -11.521 2.567 -9.967 1.00 92.19 99 ALA A CA 1
ATOM 793 C C . ALA A 1 99 ? -10.523 2.786 -11.116 1.00 92.19 99 ALA A C 1
ATOM 795 O O . ALA A 1 99 ? -10.532 2.032 -12.095 1.00 92.19 99 ALA A O 1
ATOM 796 N N . VAL A 1 100 ? -9.642 3.784 -10.980 1.00 91.75 100 VAL A N 1
ATOM 797 C CA . VAL A 1 100 ? -8.571 4.055 -11.951 1.00 91.75 100 VAL A CA 1
ATOM 798 C C . VAL A 1 100 ? -7.544 2.925 -11.954 1.00 91.75 100 VAL A C 1
ATOM 800 O O . VAL A 1 100 ? -7.187 2.447 -13.031 1.00 91.75 100 VAL A O 1
ATOM 803 N N . GLY A 1 101 ? -7.106 2.467 -10.776 1.00 90.75 101 GLY A N 1
ATOM 804 C CA . GLY A 1 101 ? -6.157 1.357 -10.657 1.00 90.75 101 GLY A CA 1
ATOM 805 C C . GLY A 1 101 ? -6.687 0.071 -11.294 1.00 90.75 101 GLY A C 1
ATOM 806 O O . GLY A 1 101 ? -6.048 -0.500 -12.173 1.00 90.75 101 GLY A O 1
ATOM 807 N N . ILE A 1 102 ? -7.897 -0.352 -10.926 1.00 92.12 102 ILE A N 1
ATOM 808 C CA . ILE A 1 102 ? -8.529 -1.552 -11.492 1.00 92.12 102 ILE A CA 1
ATOM 809 C C . ILE A 1 102 ? -8.700 -1.428 -13.006 1.00 92.12 102 ILE A C 1
ATOM 811 O O . ILE A 1 102 ? -8.408 -2.382 -13.720 1.00 92.12 102 ILE A O 1
ATOM 815 N N . GLY A 1 103 ? -9.115 -0.263 -13.507 1.00 91.50 103 GLY A N 1
ATOM 816 C CA . GLY A 1 103 ? -9.253 -0.031 -14.944 1.00 91.50 103 GLY A CA 1
ATOM 817 C C . GLY A 1 103 ? -7.933 -0.174 -15.695 1.00 91.50 103 GLY A C 1
ATOM 818 O O . GLY A 1 103 ? -7.885 -0.880 -16.697 1.00 91.50 103 GLY A O 1
ATOM 819 N N . LYS A 1 104 ? -6.858 0.448 -15.185 1.00 90.06 104 LYS A N 1
ATOM 820 C CA . LYS A 1 104 ? -5.502 0.344 -15.755 1.00 90.06 104 LYS A CA 1
ATOM 821 C C . LYS A 1 104 ? -4.985 -1.094 -15.801 1.00 90.06 104 LYS A C 1
ATOM 823 O O . LYS A 1 104 ? -4.255 -1.439 -16.718 1.00 90.06 104 LYS A O 1
ATOM 828 N N . PHE A 1 105 ? -5.328 -1.912 -14.810 1.00 91.50 105 PHE A N 1
ATOM 829 C CA . PHE A 1 105 ? -4.920 -3.313 -14.780 1.00 91.50 105 PHE A CA 1
ATOM 830 C C . PHE A 1 105 ? -5.778 -4.170 -15.716 1.00 91.50 105 PHE A C 1
ATOM 832 O O . PHE A 1 105 ? -5.260 -4.933 -16.522 1.00 91.50 105 PHE A O 1
ATOM 839 N N . ALA A 1 106 ? -7.102 -4.047 -15.618 1.00 92.06 106 ALA A N 1
ATOM 840 C CA . ALA A 1 106 ? -8.037 -4.919 -16.316 1.00 92.06 106 ALA A CA 1
ATOM 841 C C . ALA A 1 106 ? -8.134 -4.632 -17.826 1.00 92.06 106 ALA A C 1
ATOM 843 O O . ALA A 1 106 ? -8.481 -5.539 -18.579 1.00 92.06 106 ALA A O 1
ATOM 844 N N . GLU A 1 107 ? -7.816 -3.413 -18.286 1.00 92.38 107 GLU A N 1
ATOM 845 C CA . GLU A 1 107 ? -7.740 -3.080 -19.724 1.00 92.38 107 GLU A CA 1
ATOM 846 C C . GLU A 1 107 ? -6.681 -3.893 -20.483 1.00 92.38 107 GLU A C 1
ATOM 848 O O . GLU A 1 107 ? -6.823 -4.086 -21.684 1.00 92.38 107 GLU A O 1
ATOM 853 N N . GLU A 1 108 ? -5.662 -4.416 -19.797 1.00 90.31 108 GLU A N 1
ATOM 854 C CA . GLU A 1 108 ? -4.613 -5.233 -20.425 1.00 90.31 108 GLU A CA 1
ATOM 855 C C . GLU A 1 108 ? -5.053 -6.696 -20.643 1.00 90.31 108 GLU A C 1
ATOM 857 O O . GLU A 1 108 ? -4.485 -7.398 -21.475 1.00 90.31 108 GLU A O 1
ATOM 862 N N . PHE A 1 109 ? -6.083 -7.167 -19.926 1.00 90.06 109 PHE A N 1
ATOM 863 C CA . PHE A 1 109 ? -6.568 -8.558 -20.002 1.00 90.06 109 PHE A CA 1
ATOM 864 C C . PHE A 1 109 ? -7.932 -8.702 -20.677 1.00 90.06 109 PHE A C 1
ATOM 866 O O . PHE A 1 109 ? -8.281 -9.784 -21.151 1.00 90.06 109 PHE A O 1
ATOM 873 N N . LEU A 1 110 ? -8.734 -7.639 -20.684 1.00 90.19 110 LEU A N 1
ATOM 874 C CA . LEU A 1 110 ? -10.070 -7.634 -21.265 1.00 90.19 110 LEU A CA 1
ATOM 875 C C . LEU A 1 110 ? -10.064 -6.834 -22.571 1.00 90.19 110 LEU A C 1
ATOM 877 O O . LEU A 1 110 ? -9.499 -5.745 -22.602 1.00 90.19 110 LEU A O 1
ATOM 881 N N . PRO A 1 111 ? -10.766 -7.287 -23.626 1.00 92.12 111 PRO A N 1
ATOM 882 C CA . PRO A 1 111 ? -10.922 -6.533 -24.871 1.00 92.12 111 PRO A CA 1
ATOM 883 C C . PRO A 1 111 ? -11.948 -5.390 -24.712 1.00 92.12 111 PRO A C 1
ATOM 885 O O . PRO A 1 111 ? -12.882 -5.255 -25.501 1.00 92.12 111 PRO A O 1
ATOM 888 N N . LEU A 1 112 ? -11.823 -4.598 -23.647 1.00 93.12 112 LEU A N 1
ATOM 889 C CA . LEU A 1 112 ? -12.728 -3.518 -23.259 1.00 93.12 112 LEU A CA 1
ATOM 890 C C . LEU A 1 112 ? -11.931 -2.237 -22.993 1.00 93.12 112 LEU A C 1
ATOM 892 O O . LEU A 1 112 ? -10.748 -2.266 -22.666 1.00 93.12 112 LEU A O 1
ATOM 896 N N . THR A 1 113 ? -12.596 -1.087 -23.103 1.00 94.56 113 THR A N 1
ATOM 897 C CA . THR A 1 113 ? -12.001 0.192 -22.689 1.00 94.56 113 THR A CA 1
ATOM 898 C C . THR A 1 113 ? -11.793 0.222 -21.175 1.00 94.56 113 THR A C 1
ATOM 900 O O . THR A 1 113 ? -12.526 -0.442 -20.443 1.00 94.56 113 THR A O 1
ATOM 903 N N . ARG A 1 114 ? -10.866 1.062 -20.687 1.00 91.44 114 ARG A N 1
ATOM 904 C CA . ARG A 1 114 ? -10.580 1.255 -19.251 1.00 91.44 114 ARG A CA 1
ATOM 905 C C . ARG A 1 114 ? -11.823 1.256 -18.367 1.00 91.44 114 ARG A C 1
ATOM 907 O O . ARG A 1 114 ? -11.945 0.463 -17.442 1.00 91.44 114 ARG A O 1
ATOM 914 N N . TRP A 1 115 ? -12.749 2.164 -18.671 1.00 94.06 115 TRP A N 1
ATOM 915 C CA . TRP A 1 115 ? -13.966 2.353 -17.891 1.00 94.06 115 TRP A CA 1
ATOM 916 C C . TRP A 1 115 ? -14.938 1.181 -18.046 1.00 94.06 115 TRP A C 1
ATOM 918 O O . TRP A 1 115 ? -15.613 0.835 -17.082 1.00 94.06 115 TRP A O 1
ATOM 928 N N . GLY A 1 116 ? -14.968 0.529 -19.214 1.00 94.00 116 GLY A N 1
ATOM 929 C CA . GLY A 1 116 ? -15.710 -0.716 -19.413 1.00 94.00 116 GLY A CA 1
ATOM 930 C C . GLY A 1 116 ? -15.190 -1.837 -18.512 1.00 94.00 116 GLY A C 1
ATOM 931 O O . GLY A 1 116 ? -15.974 -2.452 -17.790 1.00 94.00 116 GLY A O 1
ATOM 932 N N . SER A 1 117 ? -13.872 -2.043 -18.476 1.00 93.69 117 SER A N 1
ATOM 933 C CA . SER A 1 117 ? -13.220 -3.021 -17.599 1.00 93.69 117 SER A CA 1
ATOM 934 C C . SER A 1 117 ? -13.468 -2.720 -16.118 1.00 93.69 117 SER A C 1
ATOM 936 O O . SER A 1 117 ? -13.854 -3.619 -15.369 1.00 93.69 117 SER A O 1
ATOM 938 N N . THR A 1 118 ? -13.334 -1.456 -15.694 1.00 94.31 118 THR A N 1
ATOM 939 C CA . THR A 1 118 ? -13.650 -1.035 -14.318 1.00 94.31 118 THR A CA 1
ATOM 940 C C . THR A 1 118 ? -15.094 -1.366 -13.946 1.00 94.31 118 THR A C 1
ATOM 942 O O . THR A 1 118 ? -15.326 -1.950 -12.889 1.00 94.31 118 THR A O 1
ATOM 945 N N . LEU A 1 119 ? -16.065 -1.028 -14.803 1.00 94.94 119 LEU A N 1
ATOM 946 C CA . LEU A 1 119 ? -17.486 -1.271 -14.539 1.00 94.94 119 LEU A CA 1
ATOM 947 C C . LEU A 1 119 ? -17.803 -2.761 -14.408 1.00 94.94 119 LEU A C 1
ATOM 949 O O . LEU A 1 119 ? -18.554 -3.139 -13.509 1.00 94.94 119 LEU A O 1
ATOM 953 N N . VAL A 1 120 ? -17.218 -3.610 -15.257 1.00 94.81 120 VAL A N 1
ATOM 954 C CA . VAL A 1 120 ? -17.400 -5.068 -15.174 1.00 94.81 120 VAL A CA 1
ATOM 955 C C . VAL A 1 120 ? -16.883 -5.597 -13.839 1.00 94.81 120 VAL A C 1
ATOM 957 O O . VAL A 1 120 ? -17.625 -6.271 -13.121 1.00 94.81 120 VAL A O 1
ATOM 960 N N . VAL A 1 121 ? -15.649 -5.245 -13.464 1.00 92.88 121 VAL A N 1
ATOM 961 C CA . VAL A 1 121 ? -15.054 -5.688 -12.194 1.00 92.88 121 VAL A CA 1
ATOM 962 C C . VAL A 1 121 ? -15.875 -5.183 -11.006 1.00 92.88 121 VAL A C 1
ATOM 964 O O . VAL A 1 121 ? -16.223 -5.969 -10.130 1.00 92.88 121 VAL A O 1
ATOM 967 N N . PHE A 1 122 ? -16.256 -3.903 -10.992 1.00 93.06 122 PHE A N 1
ATOM 968 C CA . PHE A 1 122 ? -17.054 -3.312 -9.912 1.00 93.06 122 PHE A CA 1
ATOM 969 C C . PHE A 1 122 ? -18.437 -3.947 -9.797 1.00 93.06 122 PHE A C 1
ATOM 971 O O . PHE A 1 122 ? -18.924 -4.138 -8.687 1.00 93.06 122 PHE A O 1
ATOM 978 N N . THR A 1 123 ? -19.063 -4.299 -10.919 1.00 94.31 123 THR A N 1
ATOM 979 C CA . THR A 1 123 ? -20.371 -4.963 -10.922 1.00 94.31 123 THR A CA 1
ATOM 980 C C . THR A 1 123 ? -20.269 -6.348 -10.297 1.00 94.31 123 THR A C 1
ATOM 982 O O . THR A 1 123 ? -21.043 -6.673 -9.400 1.00 94.31 123 THR A O 1
ATOM 985 N N . ILE A 1 124 ? -19.280 -7.147 -10.708 1.00 93.00 124 ILE A N 1
ATOM 986 C CA . ILE A 1 124 ? -19.047 -8.483 -10.141 1.00 93.00 124 ILE A CA 1
ATOM 987 C C . ILE A 1 124 ? -18.741 -8.377 -8.644 1.00 93.00 124 ILE A C 1
ATOM 989 O O . ILE A 1 124 ? -19.333 -9.103 -7.842 1.00 93.00 124 ILE A O 1
ATOM 993 N N . VAL A 1 125 ? -17.861 -7.441 -8.265 1.00 91.19 125 VAL A N 1
ATOM 994 C CA . VAL A 1 125 ? -17.488 -7.205 -6.867 1.00 91.19 125 VAL A CA 1
ATOM 995 C C . VAL A 1 125 ? -18.693 -6.780 -6.036 1.00 91.19 125 VAL A C 1
ATOM 997 O O . VAL A 1 125 ? -18.974 -7.377 -4.999 1.00 91.19 125 VAL A O 1
ATOM 1000 N N . GLY A 1 126 ? -19.454 -5.801 -6.517 1.00 91.88 126 GLY A N 1
ATOM 1001 C CA . GLY A 1 126 ? -20.658 -5.314 -5.856 1.00 91.88 126 GLY A CA 1
ATOM 1002 C C . GLY A 1 126 ? -21.688 -6.420 -5.642 1.00 91.88 126 GLY A C 1
ATOM 1003 O O . GLY A 1 126 ? -22.208 -6.555 -4.536 1.00 91.88 126 GLY A O 1
ATOM 1004 N N . ILE A 1 127 ? -21.933 -7.259 -6.655 1.00 93.31 127 ILE A N 1
ATOM 1005 C CA . ILE A 1 127 ? -22.876 -8.379 -6.550 1.00 93.31 127 ILE A CA 1
ATOM 1006 C C . ILE A 1 127 ? -22.450 -9.348 -5.444 1.00 93.31 127 ILE A C 1
ATOM 1008 O O . ILE A 1 127 ? -23.264 -9.649 -4.569 1.00 93.31 127 ILE A O 1
ATOM 1012 N N . TYR A 1 128 ? -21.198 -9.825 -5.433 1.00 89.56 128 TYR A N 1
ATOM 1013 C CA . TYR A 1 128 ? -20.806 -10.806 -4.415 1.00 89.56 128 TYR A CA 1
ATOM 1014 C C . TYR A 1 128 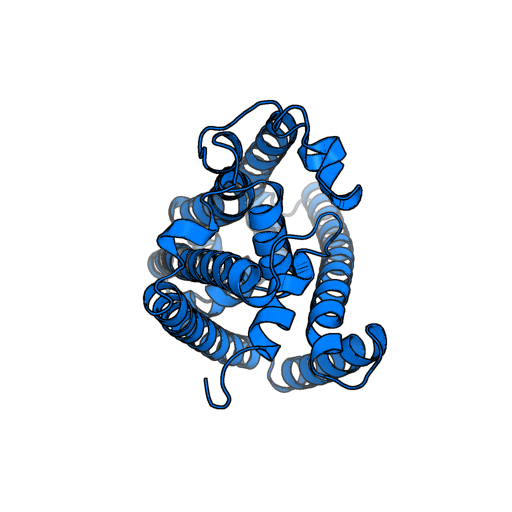? -20.756 -10.192 -3.012 1.00 89.56 128 TYR A C 1
ATOM 1016 O O . TYR A 1 128 ? -21.115 -10.870 -2.051 1.00 89.56 128 TYR A O 1
ATOM 1024 N N . VAL A 1 129 ? -20.359 -8.922 -2.873 1.00 90.62 129 VAL A N 1
ATOM 1025 C CA . VAL A 1 129 ? -20.321 -8.238 -1.569 1.00 90.62 129 VAL A CA 1
ATOM 1026 C C . VAL A 1 129 ? -21.731 -8.070 -1.003 1.00 90.62 129 VAL A C 1
ATOM 1028 O O . VAL A 1 129 ? -21.945 -8.348 0.178 1.00 90.62 129 VAL A O 1
ATOM 1031 N N . ILE A 1 130 ? -22.703 -7.673 -1.833 1.00 93.12 130 ILE A N 1
ATOM 1032 C CA . ILE A 1 130 ? -24.108 -7.523 -1.420 1.00 93.12 130 ILE A CA 1
ATOM 1033 C C . ILE A 1 130 ? -24.695 -8.871 -0.988 1.00 93.12 130 ILE A C 1
ATOM 1035 O O . ILE A 1 130 ? -25.383 -8.940 0.028 1.00 93.12 130 ILE A O 1
ATOM 1039 N N . LEU A 1 131 ? -24.418 -9.943 -1.736 1.00 91.38 131 LEU A N 1
ATOM 1040 C CA . LEU A 1 131 ? -24.977 -11.267 -1.457 1.00 91.38 131 LEU A CA 1
ATOM 1041 C C . LEU A 1 131 ? -24.320 -11.958 -0.255 1.00 91.38 131 LEU A C 1
ATOM 1043 O O . LEU A 1 131 ? -25.005 -12.629 0.514 1.00 91.38 131 LEU A O 1
ATOM 1047 N N . ALA A 1 132 ? -23.002 -11.828 -0.097 1.00 89.19 132 ALA A N 1
ATOM 1048 C CA . ALA A 1 132 ? -22.237 -12.598 0.883 1.00 89.19 132 ALA A CA 1
ATOM 1049 C C . ALA A 1 132 ? -21.962 -11.842 2.199 1.00 89.19 132 ALA A C 1
ATOM 1051 O O . ALA A 1 132 ? -21.616 -12.460 3.212 1.00 89.19 132 ALA A O 1
ATOM 1052 N N . GLY A 1 133 ? -22.110 -10.513 2.204 1.00 87.06 133 GLY A N 1
ATOM 1053 C CA . GLY A 1 133 ? -21.879 -9.663 3.370 1.00 87.06 133 GLY A CA 1
ATOM 1054 C C . GLY A 1 133 ? -20.440 -9.719 3.902 1.00 87.06 133 GLY A C 1
ATOM 1055 O O . GLY A 1 133 ? -19.513 -10.180 3.237 1.00 87.06 133 GLY A O 1
ATOM 1056 N N . PHE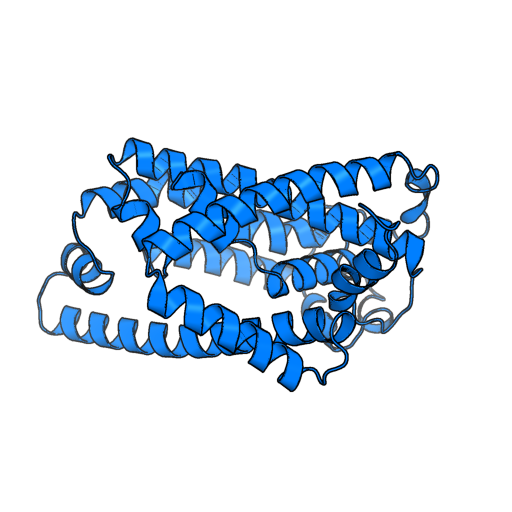 A 1 134 ? -20.242 -9.262 5.144 1.00 82.25 134 PHE A N 1
ATOM 1057 C CA . PHE A 1 134 ? -18.909 -9.146 5.755 1.00 82.25 134 PHE A CA 1
ATOM 1058 C C . PHE A 1 134 ? -18.165 -10.488 5.866 1.00 82.25 134 PHE A C 1
ATOM 1060 O O . PHE A 1 134 ? -16.952 -10.548 5.679 1.00 82.25 134 PHE A O 1
ATOM 1067 N N . PHE A 1 135 ? -18.883 -11.585 6.126 1.00 83.25 135 PHE A N 1
ATOM 1068 C CA . PHE A 1 135 ? -18.273 -12.915 6.184 1.00 83.25 135 PHE A CA 1
ATOM 1069 C C . PHE A 1 135 ? -17.745 -13.365 4.815 1.00 83.25 135 PHE A C 1
ATOM 1071 O O . PHE A 1 135 ? -16.639 -13.900 4.734 1.00 83.25 135 PHE A O 1
ATOM 1078 N N . GLY A 1 136 ? -18.501 -13.107 3.742 1.00 84.88 136 GLY A N 1
ATOM 1079 C CA . GLY A 1 136 ? -18.054 -13.369 2.376 1.00 84.88 136 GLY A CA 1
ATOM 1080 C C . GLY A 1 136 ? -16.777 -12.617 2.026 1.00 84.88 136 GLY A C 1
ATOM 1081 O O . GLY A 1 136 ? -15.846 -13.220 1.500 1.00 84.88 136 GLY A O 1
ATOM 1082 N N . VAL A 1 137 ? -16.707 -11.337 2.405 1.00 84.88 137 VAL A N 1
ATOM 1083 C CA . VAL A 1 137 ? -15.509 -10.503 2.218 1.00 84.88 137 VAL A CA 1
ATOM 1084 C C . VAL A 1 137 ? -14.301 -11.099 2.942 1.00 84.88 137 VAL A C 1
ATOM 1086 O O . VAL A 1 137 ? -13.251 -11.273 2.334 1.00 84.88 137 VAL A O 1
ATOM 1089 N N . ILE A 1 138 ? -14.447 -11.516 4.206 1.00 84.44 138 ILE A N 1
ATOM 1090 C CA . ILE A 1 138 ? -13.351 -12.168 4.946 1.00 84.44 138 ILE A CA 1
ATOM 1091 C C . ILE A 1 138 ? -12.855 -13.424 4.218 1.00 84.44 138 ILE A C 1
ATOM 1093 O O . ILE A 1 138 ? -11.650 -13.684 4.182 1.00 84.44 138 ILE A O 1
ATOM 1097 N N . LEU A 1 139 ? -13.765 -14.225 3.663 1.00 85.75 139 LEU A N 1
ATOM 1098 C CA . LEU A 1 139 ? -13.395 -15.452 2.964 1.00 85.75 139 LEU A CA 1
ATOM 1099 C C . LEU A 1 139 ? -12.641 -15.157 1.661 1.00 85.75 139 LEU A C 1
ATOM 1101 O O . LEU A 1 139 ? -11.612 -15.786 1.403 1.00 85.75 139 LEU A O 1
ATOM 1105 N N . THR A 1 140 ? -13.111 -14.188 0.868 1.00 88.12 140 THR A N 1
ATOM 1106 C CA . THR A 1 140 ? -12.407 -13.759 -0.350 1.00 88.12 140 THR A CA 1
ATOM 1107 C C . THR A 1 140 ? -11.039 -13.169 -0.024 1.00 88.12 140 THR A C 1
ATOM 1109 O O . THR A 1 140 ? -10.064 -13.496 -0.697 1.00 88.12 140 THR A O 1
ATOM 1112 N N . ASP A 1 141 ? -10.934 -12.398 1.056 1.00 86.81 141 ASP A N 1
ATOM 1113 C CA . ASP A 1 141 ? -9.689 -11.790 1.530 1.00 86.81 141 ASP A CA 1
ATOM 1114 C C . ASP A 1 141 ? -8.662 -12.853 1.959 1.00 86.81 141 ASP A C 1
ATOM 1116 O O . ASP A 1 141 ? -7.468 -12.771 1.655 1.00 86.81 141 ASP A O 1
ATOM 1120 N N . MET A 1 142 ? -9.117 -13.924 2.615 1.00 85.00 142 MET A N 1
ATOM 1121 C CA . MET A 1 142 ? -8.245 -15.052 2.949 1.00 85.00 142 MET A CA 1
ATOM 1122 C C . MET A 1 142 ? -7.686 -15.746 1.703 1.00 85.00 142 MET A C 1
ATOM 1124 O O . MET A 1 142 ? -6.491 -16.050 1.667 1.00 85.00 142 MET A O 1
ATOM 1128 N N . LEU A 1 143 ? -8.529 -15.988 0.695 1.00 88.62 143 LEU A N 1
ATOM 1129 C CA . LEU A 1 143 ? -8.092 -16.571 -0.573 1.00 88.62 143 LEU A CA 1
ATOM 1130 C C . LEU A 1 143 ? -7.098 -15.645 -1.287 1.00 88.62 143 LEU A C 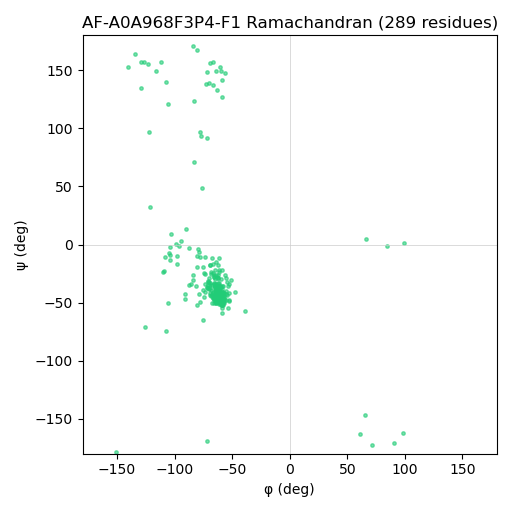1
ATOM 1132 O O . LEU A 1 143 ? -6.044 -16.105 -1.715 1.00 88.62 143 LEU A O 1
ATOM 1136 N N . GLN A 1 144 ? -7.386 -14.345 -1.357 1.00 87.88 144 GLN A N 1
ATOM 1137 C CA . GLN A 1 144 ? -6.488 -13.352 -1.951 1.00 87.88 144 GLN A CA 1
ATOM 1138 C C . GLN A 1 144 ? -5.133 -13.317 -1.246 1.00 87.88 144 GLN A C 1
ATOM 1140 O O . GLN A 1 144 ? -4.104 -13.371 -1.909 1.00 87.88 144 GLN A O 1
ATOM 1145 N N . THR A 1 145 ? -5.116 -13.294 0.088 1.00 85.69 145 THR A N 1
ATOM 1146 C CA . THR A 1 145 ? -3.871 -13.319 0.872 1.00 85.69 145 THR A CA 1
ATOM 1147 C C . THR A 1 145 ? -3.031 -14.552 0.541 1.00 85.69 145 THR A C 1
ATOM 1149 O O . THR A 1 145 ? -1.813 -14.454 0.389 1.00 85.69 145 THR A O 1
ATOM 1152 N N . PHE A 1 146 ? -3.674 -15.714 0.398 1.00 87.12 146 PHE A N 1
ATOM 1153 C CA . PHE A 1 146 ? -2.999 -16.944 -0.005 1.00 87.12 146 PHE A CA 1
ATOM 1154 C C . PHE A 1 146 ? -2.443 -16.856 -1.435 1.00 87.12 146 PHE A C 1
ATOM 1156 O O . PHE A 1 146 ? -1.271 -17.163 -1.643 1.00 87.12 146 PHE A O 1
ATOM 1163 N N . LEU A 1 147 ? -3.237 -16.386 -2.402 1.00 88.44 147 LEU A N 1
ATOM 1164 C CA . LEU A 1 147 ? -2.802 -16.218 -3.795 1.00 88.44 147 LEU A CA 1
ATOM 1165 C C . LEU A 1 147 ? -1.643 -15.222 -3.922 1.00 88.44 147 LEU A C 1
ATOM 1167 O O . LEU A 1 147 ? -0.687 -15.488 -4.643 1.00 88.44 147 LEU A O 1
ATOM 1171 N N . ILE A 1 148 ? -1.686 -14.116 -3.176 1.00 88.19 148 ILE A N 1
ATOM 1172 C CA . ILE A 1 148 ? -0.600 -13.132 -3.084 1.00 88.19 148 ILE A CA 1
ATOM 1173 C C . ILE A 1 148 ? 0.665 -13.803 -2.540 1.00 88.19 148 ILE A C 1
ATOM 1175 O O . ILE A 1 148 ? 1.732 -13.657 -3.130 1.00 88.19 148 ILE A O 1
ATOM 1179 N N . ALA A 1 149 ? 0.569 -14.576 -1.455 1.00 87.81 149 ALA A N 1
ATOM 1180 C CA . ALA A 1 149 ? 1.722 -15.279 -0.893 1.00 87.81 149 ALA A CA 1
ATOM 1181 C C . ALA A 1 149 ? 2.328 -16.298 -1.877 1.00 87.81 149 ALA A C 1
ATOM 1183 O O . ALA A 1 149 ? 3.548 -16.348 -2.030 1.00 87.81 149 ALA A O 1
ATOM 1184 N N . VAL A 1 150 ? 1.496 -17.071 -2.582 1.00 90.19 150 VAL A N 1
ATOM 1185 C CA . VAL A 1 150 ? 1.951 -18.011 -3.622 1.00 90.19 150 VAL A CA 1
ATOM 1186 C C . VAL A 1 150 ? 2.608 -17.259 -4.783 1.00 90.19 150 VAL A C 1
ATOM 1188 O O . VAL A 1 150 ? 3.721 -17.605 -5.177 1.00 90.19 150 VAL A O 1
ATOM 1191 N N . GLY A 1 151 ? 1.981 -16.187 -5.272 1.00 89.62 151 GLY A N 1
ATOM 1192 C CA . GLY A 1 151 ? 2.535 -15.326 -6.317 1.00 89.62 151 GLY A CA 1
ATOM 1193 C C . GLY A 1 151 ? 3.877 -14.705 -5.922 1.00 89.62 151 GLY A C 1
ATOM 1194 O O . GLY A 1 151 ? 4.795 -14.672 -6.737 1.00 89.62 151 GLY A O 1
ATOM 1195 N N . ALA A 1 152 ? 4.045 -14.300 -4.657 1.00 90.62 152 ALA A N 1
ATOM 1196 C CA . ALA A 1 152 ? 5.324 -13.823 -4.127 1.00 90.62 152 ALA A CA 1
ATOM 1197 C C . ALA A 1 152 ? 6.432 -14.857 -4.290 1.00 90.62 152 ALA A C 1
ATOM 1199 O O . ALA A 1 152 ? 7.528 -14.516 -4.732 1.00 90.62 152 ALA A O 1
ATOM 1200 N N . VAL A 1 153 ? 6.147 -16.112 -3.944 1.00 92.38 153 VAL A N 1
ATOM 1201 C CA . VAL A 1 153 ? 7.114 -17.207 -4.044 1.00 92.38 153 VAL A CA 1
ATOM 1202 C C . VAL A 1 153 ? 7.439 -17.501 -5.506 1.00 92.38 153 VAL A C 1
ATOM 1204 O O . VAL A 1 153 ? 8.615 -17.520 -5.861 1.00 92.38 153 VAL A O 1
ATOM 1207 N N . ILE A 1 154 ? 6.422 -17.669 -6.355 1.00 92.19 154 ILE A N 1
ATOM 1208 C CA . ILE A 1 154 ? 6.593 -17.979 -7.781 1.00 92.19 154 ILE A CA 1
ATOM 1209 C C . ILE A 1 154 ? 7.417 -16.894 -8.480 1.00 92.19 154 ILE A C 1
ATOM 1211 O O . ILE A 1 154 ? 8.460 -17.197 -9.058 1.00 92.19 154 ILE A O 1
ATOM 1215 N N . LEU A 1 155 ? 7.009 -15.626 -8.373 1.00 91.75 155 LEU A N 1
ATOM 1216 C CA . LEU A 1 155 ? 7.705 -14.518 -9.031 1.00 91.75 155 LEU A CA 1
ATOM 1217 C C . LEU A 1 155 ? 9.130 -14.341 -8.494 1.00 91.75 155 LEU A C 1
ATOM 1219 O O . LEU A 1 155 ? 10.043 -14.053 -9.264 1.00 91.75 155 LEU A O 1
ATOM 1223 N N . SER A 1 156 ? 9.352 -14.567 -7.195 1.00 91.62 156 SER A N 1
ATOM 1224 C CA . SER A 1 156 ? 10.706 -14.536 -6.626 1.00 91.62 156 SER A CA 1
ATOM 1225 C C . SER A 1 156 ? 11.586 -15.649 -7.198 1.00 91.62 156 SER A C 1
ATOM 1227 O O . SER A 1 156 ? 12.733 -15.393 -7.554 1.00 91.62 156 SER A O 1
ATOM 1229 N N . ILE A 1 157 ? 11.065 -16.874 -7.330 1.00 91.69 157 ILE A N 1
ATOM 1230 C CA . ILE A 1 157 ? 11.797 -17.987 -7.952 1.00 91.69 157 ILE A CA 1
ATOM 1231 C C . ILE A 1 157 ? 12.140 -17.650 -9.406 1.00 91.69 157 ILE A C 1
ATOM 1233 O O . ILE A 1 157 ? 13.286 -17.844 -9.806 1.00 91.69 157 ILE A O 1
ATOM 1237 N N . MET A 1 158 ? 11.195 -17.097 -10.172 1.00 90.06 158 MET A N 1
ATOM 1238 C CA . MET A 1 158 ? 11.435 -16.680 -11.559 1.00 90.06 158 MET A CA 1
ATOM 1239 C C . MET A 1 158 ? 12.549 -15.637 -11.668 1.00 90.06 158 MET A C 1
ATOM 1241 O O . MET A 1 158 ? 13.399 -15.738 -12.549 1.00 90.06 158 MET A O 1
ATOM 1245 N N . VAL A 1 159 ? 12.585 -14.670 -10.747 1.00 90.50 159 VAL A N 1
ATOM 1246 C CA . VAL A 1 159 ? 13.681 -13.699 -10.652 1.00 90.50 159 VAL A CA 1
ATOM 1247 C C . VAL A 1 159 ? 15.020 -14.409 -10.437 1.00 90.50 159 VAL A C 1
ATOM 1249 O O . VAL A 1 159 ? 15.953 -14.183 -11.197 1.00 90.50 159 VAL A O 1
ATOM 1252 N N . PHE A 1 160 ? 15.130 -15.306 -9.456 1.00 88.19 160 PHE A N 1
ATOM 1253 C CA . PHE A 1 160 ? 16.407 -15.975 -9.167 1.00 88.19 160 PHE A CA 1
ATOM 1254 C C . PHE A 1 160 ? 16.846 -16.987 -10.234 1.00 88.19 160 PHE A C 1
ATOM 1256 O O . PHE A 1 160 ? 18.044 -17.209 -10.399 1.00 88.19 160 PHE A O 1
ATOM 1263 N N . GLN A 1 161 ? 15.909 -17.608 -10.952 1.00 87.69 161 GLN A N 1
ATOM 1264 C CA . GLN A 1 161 ? 16.217 -18.510 -12.069 1.00 87.69 161 GLN A CA 1
ATOM 1265 C C . GLN A 1 161 ? 16.699 -17.758 -13.309 1.00 87.69 161 GLN A C 1
ATOM 1267 O O . GLN A 1 161 ? 17.430 -18.313 -14.130 1.00 87.69 161 GLN A O 1
ATOM 1272 N N . ASN A 1 162 ? 16.304 -16.497 -13.443 1.00 80.44 162 ASN A N 1
ATOM 1273 C CA . ASN A 1 162 ? 16.758 -15.642 -14.515 1.00 80.44 162 ASN A CA 1
ATOM 1274 C C . ASN A 1 162 ? 18.183 -15.148 -14.201 1.00 80.44 162 ASN A C 1
ATOM 1276 O O . ASN A 1 162 ? 18.390 -14.210 -13.429 1.00 80.44 162 ASN A O 1
ATOM 1280 N N . GLY A 1 163 ? 19.182 -15.835 -14.765 1.00 63.94 163 GLY A N 1
ATOM 1281 C CA . GLY A 1 163 ? 20.610 -15.645 -14.466 1.00 63.94 163 GLY A CA 1
ATOM 1282 C C . GLY A 1 163 ? 21.171 -14.251 -14.781 1.00 63.94 163 GLY A C 1
ATOM 1283 O O . GLY A 1 163 ? 22.263 -13.920 -14.326 1.00 63.94 163 GLY A O 1
ATOM 1284 N N . GLU A 1 164 ? 20.424 -13.415 -15.505 1.00 68.94 164 GLU A N 1
ATOM 1285 C CA . GLU A 1 164 ? 20.791 -12.030 -15.835 1.00 68.94 164 GLU A CA 1
ATOM 1286 C C . GLU A 1 164 ? 20.348 -11.013 -14.765 1.00 68.94 164 GLU A C 1
ATOM 1288 O O . GLU A 1 164 ? 20.670 -9.825 -14.839 1.00 68.94 164 GLU A O 1
ATOM 1293 N N . THR A 1 165 ? 19.643 -11.448 -13.717 1.00 66.19 165 THR A N 1
ATOM 1294 C CA . THR A 1 165 ? 19.102 -10.538 -12.690 1.00 66.19 165 THR A CA 1
ATOM 1295 C C . THR A 1 165 ? 20.161 -9.834 -11.848 1.00 66.19 165 THR A C 1
ATOM 1297 O O . THR A 1 165 ? 19.921 -8.720 -11.381 1.00 66.19 165 THR A O 1
ATOM 1300 N N . ALA A 1 166 ? 21.364 -10.402 -11.728 1.00 63.69 166 ALA A N 1
ATOM 1301 C CA . ALA A 1 166 ? 22.495 -9.743 -11.072 1.00 63.69 166 ALA A CA 1
ATOM 1302 C C . ALA A 1 166 ? 22.926 -8.446 -11.788 1.00 63.69 166 ALA A C 1
ATOM 1304 O O . ALA A 1 166 ? 23.458 -7.536 -11.149 1.00 63.69 166 ALA A O 1
ATOM 1305 N N . THR A 1 167 ? 22.668 -8.337 -13.095 1.00 73.81 167 THR A N 1
ATOM 1306 C CA . THR A 1 167 ? 23.036 -7.180 -13.922 1.00 73.81 167 THR A CA 1
ATOM 1307 C C . THR A 1 167 ? 21.861 -6.269 -14.270 1.00 73.81 167 THR A C 1
ATOM 1309 O O . THR A 1 167 ? 22.099 -5.174 -14.767 1.00 73.81 167 THR A O 1
ATOM 1312 N N . VAL A 1 168 ? 20.612 -6.638 -13.947 1.00 78.50 168 VAL A N 1
ATOM 1313 C CA . VAL A 1 168 ? 19.395 -5.851 -14.269 1.00 78.50 168 VAL A CA 1
ATOM 1314 C C . VAL A 1 168 ? 19.473 -4.396 -13.790 1.00 78.50 168 VAL A C 1
ATOM 1316 O O . VAL A 1 168 ? 18.983 -3.483 -14.452 1.00 78.50 168 VAL A O 1
ATOM 1319 N N . PHE A 1 169 ? 20.132 -4.157 -12.655 1.00 82.19 169 PHE A N 1
ATOM 1320 C CA . PHE A 1 169 ? 20.327 -2.810 -12.120 1.00 82.19 169 PHE A CA 1
ATOM 1321 C C . PHE A 1 169 ? 21.739 -2.260 -12.341 1.00 82.19 169 PHE A C 1
ATOM 1323 O O . PHE A 1 169 ? 22.065 -1.227 -11.760 1.00 82.19 169 PHE A O 1
ATOM 1330 N N . ALA A 1 170 ? 22.605 -2.910 -13.124 1.00 80.81 170 ALA A N 1
ATOM 1331 C CA . ALA A 1 170 ? 24.005 -2.504 -13.286 1.00 80.81 170 ALA A CA 1
ATOM 1332 C C . ALA A 1 170 ? 24.119 -1.041 -13.740 1.00 80.81 170 ALA A C 1
ATOM 1334 O O . ALA A 1 170 ? 24.780 -0.256 -13.056 1.00 80.81 170 ALA A O 1
ATOM 1335 N N . ASP A 1 171 ? 23.346 -0.667 -14.760 1.00 82.06 171 ASP A N 1
ATOM 1336 C CA . ASP A 1 171 ? 23.363 0.660 -15.390 1.00 82.06 171 ASP A CA 1
ATOM 1337 C C . ASP A 1 171 ? 22.718 1.769 -14.542 1.00 82.06 171 ASP A C 1
ATOM 1339 O O . ASP A 1 171 ? 22.864 2.956 -14.833 1.00 82.06 171 ASP A O 1
ATOM 1343 N N . HIS A 1 172 ? 22.028 1.414 -13.452 1.00 85.75 172 HIS A N 1
ATOM 1344 C CA . HIS A 1 172 ? 21.435 2.408 -12.565 1.00 85.75 172 HIS A CA 1
ATOM 1345 C C . HIS A 1 172 ? 22.494 3.128 -11.729 1.00 85.75 172 HIS A C 1
ATOM 1347 O O . HIS A 1 172 ? 23.393 2.518 -11.134 1.00 85.75 172 HIS A O 1
ATOM 1353 N N . MET A 1 173 ? 22.313 4.443 -11.597 1.00 88.81 173 MET A N 1
ATOM 1354 C CA . MET A 1 173 ? 23.188 5.302 -10.808 1.00 88.81 173 MET A CA 1
ATOM 1355 C C . MET A 1 173 ? 23.249 4.876 -9.325 1.00 88.81 173 MET A C 1
ATOM 1357 O O . MET A 1 173 ? 22.244 4.420 -8.766 1.00 88.81 173 MET A O 1
ATOM 1361 N N . PRO A 1 174 ? 24.380 5.097 -8.627 1.00 90.12 174 PRO A N 1
ATOM 1362 C CA . PRO A 1 174 ? 24.507 4.769 -7.204 1.00 90.12 174 PRO A CA 1
ATOM 1363 C C . PRO A 1 174 ? 23.426 5.407 -6.315 1.00 90.12 174 PRO A C 1
ATOM 1365 O O . PRO A 1 174 ? 22.997 4.807 -5.331 1.00 90.12 174 PRO A O 1
ATOM 1368 N N . ALA A 1 175 ? 22.940 6.602 -6.676 1.00 90.75 175 ALA A N 1
ATOM 1369 C CA . ALA A 1 175 ? 21.884 7.298 -5.941 1.00 90.75 175 ALA A CA 1
ATOM 1370 C C . ALA A 1 175 ? 20.537 6.546 -5.952 1.00 90.75 175 ALA A C 1
ATOM 1372 O O . ALA A 1 175 ? 19.839 6.557 -4.937 1.00 90.75 175 ALA A O 1
ATOM 1373 N N . TRP A 1 176 ? 20.212 5.851 -7.050 1.00 92.19 176 TRP A N 1
ATOM 1374 C CA . TRP A 1 176 ? 19.003 5.029 -7.195 1.00 92.19 176 TRP A CA 1
ATOM 1375 C C . TRP A 1 176 ? 19.070 3.778 -6.306 1.00 92.19 176 TRP A C 1
ATOM 1377 O O . TRP A 1 176 ? 18.087 3.393 -5.676 1.00 92.19 176 TRP A O 1
ATOM 1387 N N . LYS A 1 177 ? 20.267 3.185 -6.182 1.00 91.62 177 LYS A N 1
ATOM 1388 C CA . LYS A 1 177 ? 20.544 1.999 -5.345 1.00 91.62 177 LYS A CA 1
ATOM 1389 C C . LYS A 1 177 ? 20.670 2.326 -3.853 1.00 91.62 177 LYS A C 1
ATOM 1391 O O . LYS A 1 177 ? 20.738 1.426 -3.023 1.00 91.62 177 LYS A O 1
ATOM 1396 N N . SER A 1 178 ? 20.741 3.606 -3.494 1.00 92.94 178 SER A N 1
ATOM 1397 C CA . SER A 1 178 ? 20.977 4.042 -2.120 1.00 92.94 178 SER A CA 1
ATOM 1398 C C . SER A 1 178 ? 19.686 4.066 -1.303 1.00 92.94 178 SER A C 1
ATOM 1400 O O . SER A 1 178 ? 18.752 4.800 -1.628 1.00 92.94 178 SER A O 1
ATOM 1402 N N . LEU A 1 179 ? 19.676 3.345 -0.179 1.00 93.06 179 LEU A N 1
ATOM 1403 C CA . LEU A 1 179 ? 18.574 3.361 0.787 1.00 93.06 179 LEU A CA 1
ATOM 1404 C C . LEU A 1 179 ? 18.544 4.642 1.638 1.00 93.06 179 LEU A C 1
ATOM 1406 O O . LEU A 1 179 ? 17.512 4.956 2.212 1.00 93.06 179 LEU A O 1
ATOM 1410 N N . ALA A 1 180 ? 19.638 5.400 1.751 1.00 94.50 180 ALA A N 1
ATOM 1411 C CA . ALA A 1 180 ? 19.692 6.547 2.662 1.00 94.50 180 ALA A CA 1
ATOM 1412 C C . ALA A 1 180 ? 18.674 7.644 2.268 1.00 94.50 180 ALA A C 1
ATOM 1414 O O . ALA A 1 180 ? 18.620 8.004 1.085 1.00 94.50 180 ALA A O 1
ATOM 1415 N N . PRO A 1 181 ? 17.888 8.203 3.210 1.00 92.06 181 PRO A N 1
ATOM 1416 C CA . PRO A 1 181 ? 17.028 9.352 2.937 1.00 92.06 181 PRO A CA 1
ATOM 1417 C C . PRO A 1 181 ? 17.814 10.547 2.390 1.00 92.06 181 PRO A C 1
ATOM 1419 O O . PRO A 1 181 ? 18.963 10.774 2.769 1.00 92.06 181 PRO A O 1
ATOM 1422 N N . SER A 1 182 ? 17.181 11.340 1.52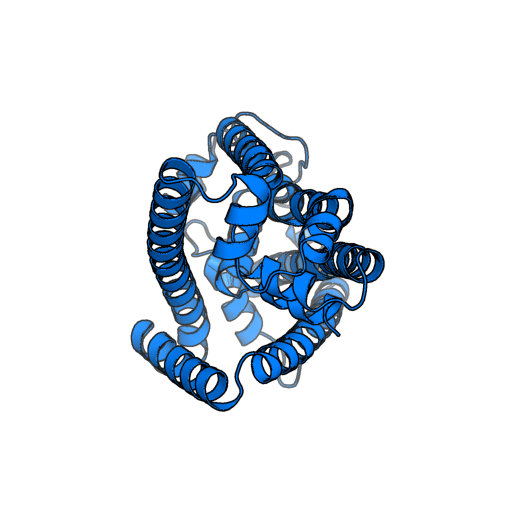9 1.00 94.12 182 SER A N 1
ATOM 1423 C CA . SER A 1 182 ? 17.753 12.572 0.982 1.00 94.12 182 SER A CA 1
ATOM 1424 C C . SER A 1 182 ? 16.694 13.671 0.894 1.00 94.12 182 SER A C 1
ATOM 1426 O O . SER A 1 182 ? 15.503 13.393 0.772 1.00 94.12 182 SER A O 1
ATOM 1428 N N . TRP A 1 183 ? 17.113 14.938 0.968 1.00 94.94 183 TRP A N 1
ATOM 1429 C CA . TRP A 1 183 ? 16.189 16.076 0.856 1.00 94.94 183 TRP A CA 1
ATOM 1430 C C . TRP A 1 183 ? 15.652 16.264 -0.561 1.00 94.94 183 TRP A C 1
ATOM 1432 O O . TRP A 1 183 ? 14.482 16.598 -0.747 1.00 94.94 183 TRP A O 1
ATOM 1442 N N . LYS A 1 184 ? 16.513 16.027 -1.546 1.00 95.62 184 LYS A N 1
ATOM 1443 C CA . LYS A 1 184 ? 16.179 15.978 -2.965 1.00 95.62 184 LYS A CA 1
ATOM 1444 C C . LYS A 1 184 ? 16.604 14.628 -3.528 1.00 95.62 184 LYS A C 1
ATOM 1446 O O . LYS A 1 184 ? 17.497 13.980 -2.968 1.00 95.62 184 LYS A O 1
ATOM 1451 N N . LEU A 1 185 ? 15.958 14.198 -4.604 1.00 94.50 185 LEU A N 1
ATOM 1452 C CA . LEU A 1 185 ? 16.470 13.107 -5.435 1.00 94.50 185 LEU A CA 1
ATOM 1453 C C . LEU A 1 185 ? 17.698 13.593 -6.231 1.00 94.50 185 LEU A C 1
ATOM 1455 O O . LEU A 1 185 ? 18.268 14.639 -5.928 1.00 94.50 185 LEU A O 1
ATOM 1459 N N . TRP A 1 186 ? 18.159 12.809 -7.199 1.00 93.25 186 TRP A N 1
ATOM 1460 C CA . TRP A 1 186 ? 19.339 13.138 -8.002 1.00 93.25 186 TRP A CA 1
ATOM 1461 C C . TRP A 1 186 ? 19.105 14.323 -8.956 1.00 93.25 186 TRP A C 1
ATOM 1463 O O . TRP A 1 186 ? 17.973 14.613 -9.343 1.00 93.25 186 TRP A O 1
ATOM 1473 N N . ASP A 1 187 ? 20.186 15.000 -9.353 1.00 90.62 187 ASP A N 1
ATOM 1474 C CA . ASP A 1 187 ? 20.125 16.288 -10.065 1.00 90.62 187 ASP A CA 1
ATOM 1475 C C . ASP A 1 187 ? 19.387 16.214 -11.413 1.00 90.62 187 ASP A C 1
ATOM 1477 O O . ASP A 1 187 ? 18.622 17.113 -11.758 1.00 90.62 187 ASP A O 1
ATOM 1481 N N . ASN A 1 188 ? 19.546 15.119 -12.161 1.00 90.19 188 ASN A N 1
ATOM 1482 C CA . ASN A 1 188 ? 18.866 14.900 -13.442 1.00 90.19 188 ASN A CA 1
ATOM 1483 C C . ASN A 1 188 ? 17.502 14.188 -13.308 1.00 90.19 188 ASN A C 1
ATOM 1485 O O . ASN A 1 188 ? 16.949 13.734 -14.311 1.00 90.19 188 ASN A O 1
ATOM 1489 N N . TYR A 1 189 ? 16.928 14.084 -12.101 1.00 92.06 189 TYR A N 1
ATOM 1490 C CA . TYR A 1 189 ? 15.652 13.389 -11.870 1.00 92.06 189 TYR A CA 1
ATOM 1491 C C . TYR A 1 189 ? 14.516 13.973 -12.714 1.00 92.06 189 TYR A C 1
ATOM 1493 O O . TYR A 1 189 ? 13.840 13.245 -13.433 1.00 92.06 189 TYR A O 1
ATOM 1501 N N . LEU A 1 190 ? 14.352 15.298 -12.706 1.00 92.06 190 LEU A N 1
ATOM 1502 C CA . LEU A 1 190 ? 13.282 15.974 -13.453 1.00 92.06 190 LEU A CA 1
ATOM 1503 C C . LEU A 1 190 ? 13.408 15.801 -14.977 1.00 92.06 190 LEU A C 1
ATOM 1505 O O . LEU A 1 190 ? 12.415 15.859 -15.689 1.00 92.06 190 LEU A O 1
ATOM 1509 N N . GLN A 1 191 ? 14.624 15.577 -15.481 1.00 89.81 191 GLN A N 1
ATOM 1510 C CA . GLN A 1 191 ? 14.896 15.392 -16.911 1.00 89.81 191 GLN A CA 1
ATOM 1511 C C . GLN A 1 191 ? 14.668 13.945 -17.366 1.00 89.81 191 GLN A C 1
ATOM 1513 O O . GLN A 1 191 ? 14.413 13.698 -18.539 1.00 89.81 191 GLN A O 1
ATOM 1518 N N . THR A 1 192 ? 14.796 12.988 -16.444 1.00 85.94 192 THR A N 1
AT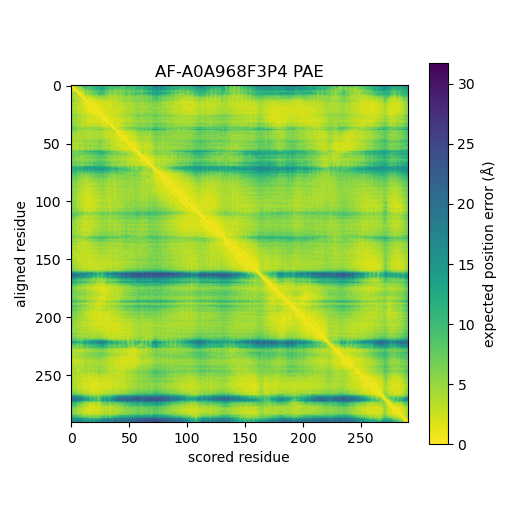OM 1519 C CA . THR A 1 192 ? 14.767 11.543 -16.727 1.00 85.94 192 THR A CA 1
ATOM 1520 C C . THR A 1 192 ? 13.452 10.877 -16.330 1.00 85.94 192 THR A C 1
ATOM 1522 O O . THR A 1 192 ? 13.218 9.723 -16.686 1.00 85.94 192 THR A O 1
ATOM 1525 N N . THR A 1 193 ? 12.577 11.592 -15.618 1.00 88.69 193 THR A N 1
ATOM 1526 C CA . THR A 1 193 ? 11.298 11.070 -15.127 1.00 88.69 193 THR A CA 1
ATOM 1527 C C . THR A 1 193 ? 10.100 11.791 -15.749 1.00 88.69 193 THR A C 1
ATOM 1529 O O . THR A 1 193 ? 10.201 12.975 -16.084 1.00 88.69 193 THR A O 1
ATOM 1532 N N . PRO A 1 194 ? 8.956 11.099 -15.918 1.00 90.12 194 PRO A N 1
ATOM 1533 C CA . PRO A 1 194 ? 7.720 11.721 -16.377 1.00 90.12 194 PRO A CA 1
ATOM 1534 C C . PRO A 1 194 ? 7.245 12.810 -15.413 1.00 90.12 194 PRO A C 1
ATOM 1536 O O . PRO A 1 194 ? 7.454 12.710 -14.203 1.00 90.12 194 PRO A O 1
ATOM 1539 N N . GLU A 1 195 ? 6.515 13.795 -15.939 1.00 90.56 195 GLU A N 1
ATOM 1540 C CA . GLU A 1 195 ? 5.953 14.912 -15.165 1.00 90.56 195 GLU A CA 1
ATOM 1541 C C . GLU A 1 195 ? 5.117 14.441 -13.964 1.00 90.56 195 GLU A C 1
ATOM 1543 O O . GLU A 1 195 ? 5.200 15.006 -12.872 1.00 90.56 195 GLU A O 1
ATOM 1548 N N . SER A 1 196 ? 4.395 13.325 -14.117 1.00 88.94 196 SER A N 1
ATOM 1549 C CA . SER A 1 196 ? 3.605 12.720 -13.042 1.00 88.94 196 SER A CA 1
ATOM 1550 C C . SER A 1 196 ? 4.429 12.336 -11.812 1.00 88.94 196 SER A C 1
ATOM 1552 O O . SER A 1 196 ? 3.858 12.263 -10.732 1.00 88.94 196 SER A O 1
ATOM 1554 N N . TYR A 1 197 ? 5.747 12.147 -11.926 1.00 91.75 197 TYR A N 1
ATOM 1555 C CA . TYR A 1 197 ? 6.648 11.781 -10.827 1.00 91.75 197 TYR A CA 1
ATOM 1556 C C . TYR A 1 197 ? 7.508 12.948 -10.319 1.00 91.75 197 TYR A C 1
ATOM 1558 O O . TYR A 1 197 ? 8.245 12.783 -9.342 1.00 91.75 197 TYR A O 1
ATOM 1566 N N . HIS A 1 198 ? 7.415 14.138 -10.922 1.00 93.75 198 HIS A N 1
ATOM 1567 C CA . HIS A 1 198 ? 8.242 15.300 -10.553 1.00 93.75 198 HIS A CA 1
ATOM 1568 C C . HIS A 1 198 ? 7.994 15.783 -9.124 1.00 93.75 198 HIS A C 1
ATOM 1570 O O . HIS A 1 198 ? 8.909 16.287 -8.474 1.00 93.75 198 HIS A O 1
ATOM 1576 N N . HIS A 1 199 ? 6.792 15.558 -8.594 1.00 92.12 199 HIS A N 1
ATOM 1577 C CA . HIS A 1 199 ? 6.443 15.897 -7.215 1.00 92.12 199 HIS A CA 1
ATOM 1578 C C . HIS A 1 199 ? 7.300 15.158 -6.168 1.00 92.12 199 HIS A C 1
ATOM 1580 O O . HIS A 1 199 ? 7.467 15.655 -5.055 1.00 92.12 199 HIS A O 1
ATOM 1586 N N . PHE A 1 200 ? 7.913 14.022 -6.523 1.00 94.25 200 PHE A N 1
ATOM 1587 C CA . PHE A 1 200 ? 8.843 13.301 -5.647 1.00 94.25 200 PHE A CA 1
ATOM 1588 C C . PHE A 1 200 ? 10.258 13.884 -5.617 1.00 94.25 200 PHE A C 1
ATOM 1590 O O . PHE A 1 200 ? 11.051 13.483 -4.765 1.00 94.25 200 PHE A O 1
ATOM 1597 N N . TYR A 1 201 ? 10.592 14.834 -6.500 1.00 95.25 201 TYR A N 1
ATOM 1598 C CA . TYR A 1 201 ? 11.928 15.431 -6.552 1.00 95.25 201 TYR A CA 1
ATOM 1599 C C . TYR A 1 201 ? 12.352 16.004 -5.196 1.00 95.25 201 TYR A C 1
ATOM 1601 O O . TYR A 1 201 ? 13.470 15.764 -4.737 1.00 95.25 201 TYR A O 1
ATOM 1609 N N . PHE A 1 202 ? 11.435 16.697 -4.516 1.00 95.31 202 PHE A N 1
ATOM 1610 C CA . PHE A 1 202 ? 11.600 17.132 -3.132 1.00 95.31 202 PHE A CA 1
ATOM 1611 C C . PHE A 1 202 ? 11.227 16.002 -2.166 1.00 95.31 202 PHE A C 1
ATOM 1613 O O . PHE A 1 202 ? 10.213 16.048 -1.469 1.00 95.31 202 PHE A O 1
ATOM 1620 N N . PHE A 1 203 ? 12.074 14.977 -2.123 1.00 95.81 203 PHE A N 1
ATOM 1621 C CA . PHE A 1 203 ? 11.819 13.766 -1.349 1.00 95.81 203 PHE A CA 1
ATOM 1622 C C . PHE A 1 203 ? 11.772 14.002 0.168 1.00 95.81 203 PHE A C 1
ATOM 1624 O O . PHE A 1 203 ? 10.941 13.419 0.858 1.00 95.81 203 PHE A O 1
ATOM 1631 N N . GLY A 1 204 ? 12.605 14.899 0.701 1.00 95.38 204 GLY A N 1
ATOM 1632 C CA . GLY A 1 204 ? 12.631 15.214 2.134 1.00 95.38 204 GLY A CA 1
ATOM 1633 C C . GLY A 1 204 ? 11.287 15.733 2.658 1.00 95.38 204 GLY A C 1
ATOM 1634 O O . GLY A 1 204 ? 10.765 15.160 3.613 1.00 95.38 204 GLY A O 1
ATOM 1635 N N . PRO A 1 205 ? 10.676 16.756 2.028 1.00 95.62 205 PRO A N 1
ATOM 1636 C CA . PRO A 1 205 ? 9.318 17.185 2.358 1.00 95.62 205 PRO A CA 1
ATOM 1637 C C . PRO A 1 205 ? 8.269 16.071 2.274 1.00 95.62 205 PRO A C 1
ATOM 1639 O O . PRO A 1 205 ? 7.420 15.992 3.158 1.00 95.62 205 PRO A O 1
ATOM 1642 N N . VAL A 1 206 ? 8.348 15.183 1.274 1.00 94.25 206 VAL A N 1
ATOM 1643 C CA . VAL A 1 206 ? 7.448 14.017 1.164 1.00 94.25 206 VAL A CA 1
ATOM 1644 C C . VAL A 1 206 ? 7.607 13.089 2.368 1.00 94.25 206 VAL A C 1
ATOM 1646 O O . VAL A 1 206 ? 6.609 12.664 2.949 1.00 94.25 206 VAL A O 1
ATOM 1649 N N . LEU A 1 207 ? 8.843 12.813 2.794 1.00 94.38 207 LEU A N 1
ATOM 1650 C CA . LEU A 1 207 ? 9.098 12.012 3.989 1.00 94.38 207 LEU A CA 1
ATOM 1651 C C . LEU A 1 207 ? 8.574 12.690 5.253 1.00 94.38 207 LEU A C 1
ATOM 1653 O O . LEU A 1 207 ? 7.898 12.038 6.043 1.00 94.38 207 LEU A O 1
ATOM 1657 N N . VAL A 1 208 ? 8.842 13.985 5.445 1.00 95.00 208 VAL A N 1
ATOM 1658 C CA . VAL A 1 208 ? 8.345 14.731 6.613 1.00 95.00 208 VAL A CA 1
ATOM 1659 C C . VAL A 1 208 ? 6.820 14.682 6.658 1.00 95.00 208 VAL A C 1
ATOM 1661 O O . VAL A 1 208 ? 6.260 14.294 7.680 1.00 95.00 208 VAL A O 1
ATOM 1664 N N . ALA A 1 209 ? 6.148 14.981 5.545 1.00 93.75 209 ALA A N 1
ATOM 1665 C CA . ALA A 1 209 ? 4.694 14.910 5.453 1.00 93.75 209 ALA A CA 1
ATOM 1666 C C . ALA A 1 209 ? 4.166 13.492 5.733 1.00 93.75 209 ALA A C 1
ATOM 1668 O O . ALA A 1 209 ? 3.226 13.335 6.511 1.00 93.75 209 ALA A O 1
ATOM 1669 N N . GLY A 1 210 ? 4.796 12.462 5.159 1.00 91.88 210 GLY A N 1
ATOM 1670 C CA . GLY A 1 210 ? 4.427 11.060 5.359 1.00 91.88 210 GLY A CA 1
ATOM 1671 C C . GLY A 1 210 ? 4.564 10.611 6.813 1.00 91.88 210 GLY A C 1
ATOM 1672 O O . GLY A 1 210 ? 3.619 10.073 7.388 1.00 91.88 210 GLY A O 1
ATOM 1673 N N . PHE A 1 211 ? 5.699 10.890 7.455 1.00 92.44 211 PHE A N 1
ATOM 1674 C CA . PHE A 1 211 ? 5.917 10.554 8.864 1.00 92.44 211 PHE A CA 1
ATOM 1675 C C . PHE A 1 211 ? 5.011 11.354 9.806 1.00 92.44 211 PHE A C 1
ATOM 1677 O O . PHE A 1 211 ? 4.454 10.778 10.744 1.00 92.44 211 PHE A O 1
ATOM 1684 N N . SER A 1 212 ? 4.802 12.649 9.551 1.00 92.75 212 SER A N 1
ATOM 1685 C CA . SER A 1 212 ? 3.833 13.450 10.306 1.00 92.75 212 SER A CA 1
ATOM 1686 C C . SER A 1 212 ? 2.423 12.878 10.171 1.00 92.75 212 SER A C 1
ATOM 1688 O O . SER A 1 212 ? 1.738 12.701 11.178 1.00 92.75 212 SER A O 1
ATOM 1690 N N . TRP A 1 213 ? 2.007 12.517 8.955 1.00 88.69 213 TRP A N 1
ATOM 1691 C CA . TRP A 1 213 ? 0.716 11.877 8.712 1.00 88.69 213 TRP A CA 1
ATOM 1692 C C . TRP A 1 213 ? 0.578 10.551 9.470 1.00 88.69 213 TRP A C 1
ATOM 1694 O O . TRP A 1 213 ? -0.454 10.326 10.100 1.00 88.69 213 TRP A O 1
ATOM 1704 N N . VAL A 1 214 ? 1.618 9.710 9.493 1.00 88.19 214 VAL A N 1
ATOM 1705 C CA . VAL A 1 214 ? 1.629 8.457 10.269 1.00 88.19 214 VAL A CA 1
ATOM 1706 C C . VAL A 1 214 ? 1.404 8.724 11.757 1.00 88.19 214 VAL A C 1
ATOM 1708 O O . VAL A 1 214 ? 0.559 8.069 12.367 1.00 88.19 214 VAL A O 1
ATOM 1711 N N . ILE A 1 215 ? 2.098 9.710 12.334 1.00 88.50 215 ILE A N 1
ATOM 1712 C CA . ILE A 1 215 ? 1.925 10.090 13.745 1.00 88.50 215 ILE A CA 1
ATOM 1713 C C . ILE A 1 215 ? 0.473 10.499 14.011 1.00 88.50 215 ILE A C 1
ATOM 1715 O O . ILE A 1 215 ? -0.163 9.952 14.915 1.00 88.50 215 ILE A O 1
ATOM 1719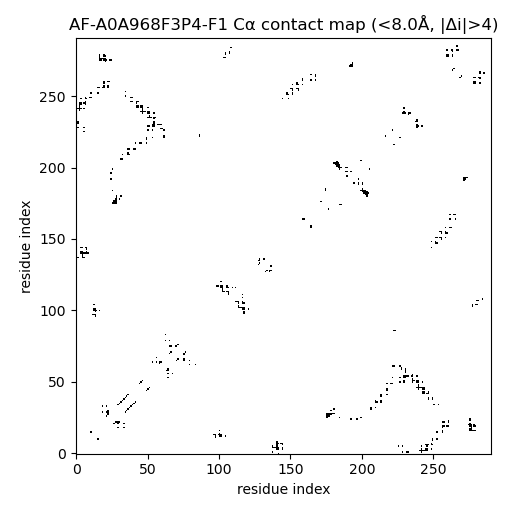 N N . PHE A 1 216 ? -0.088 11.404 13.204 1.00 86.69 216 PHE A N 1
ATOM 1720 C CA . PHE A 1 216 ? -1.477 11.834 13.375 1.00 86.69 216 PHE A CA 1
ATOM 1721 C C . PHE A 1 216 ? -2.464 10.681 13.198 1.00 86.69 216 PHE A C 1
ATOM 1723 O O . PHE A 1 216 ? -3.390 10.550 13.998 1.00 86.69 216 PHE A O 1
ATOM 1730 N N . ARG A 1 217 ? -2.246 9.797 12.220 1.00 83.56 217 ARG A N 1
ATOM 1731 C CA . ARG A 1 217 ? -3.096 8.622 11.995 1.00 83.56 217 ARG A CA 1
ATOM 1732 C C . ARG A 1 217 ? -3.090 7.673 13.193 1.00 83.56 217 ARG A C 1
ATOM 1734 O O . ARG A 1 217 ? -4.141 7.159 13.567 1.00 83.56 217 ARG A O 1
ATOM 1741 N N . ILE A 1 218 ? -1.936 7.456 13.822 1.00 83.19 218 ILE A N 1
ATOM 1742 C CA . ILE A 1 218 ? -1.825 6.590 15.004 1.00 83.19 218 ILE A CA 1
ATOM 1743 C C . ILE A 1 218 ? -2.486 7.231 16.237 1.00 83.19 218 ILE A C 1
ATOM 1745 O O . ILE A 1 218 ? -3.077 6.525 17.056 1.00 83.19 218 ILE A O 1
ATOM 1749 N N . LEU A 1 219 ? -2.425 8.555 16.386 1.00 83.12 219 LEU A N 1
ATOM 1750 C CA . LEU A 1 219 ? -2.979 9.256 17.555 1.00 83.12 219 LEU A CA 1
ATOM 1751 C C . LEU A 1 219 ? -4.485 9.550 17.444 1.00 83.12 219 LEU A C 1
ATOM 1753 O O . LEU A 1 219 ? -5.198 9.571 18.458 1.00 83.12 219 LEU A O 1
ATOM 1757 N N . ALA A 1 220 ? -4.984 9.745 16.224 1.00 78.25 220 ALA A N 1
ATOM 1758 C CA . ALA A 1 220 ? -6.388 10.050 15.955 1.00 78.25 220 ALA A CA 1
ATOM 1759 C C . ALA A 1 220 ? -7.335 8.896 16.329 1.00 78.25 220 ALA A C 1
ATOM 1761 O O . ALA A 1 220 ? -8.485 9.142 16.677 1.00 78.25 220 ALA A O 1
ATOM 1762 N N . GLY A 1 221 ? -6.832 7.661 16.401 1.00 73.12 221 GLY A N 1
ATOM 1763 C CA . GLY A 1 221 ? -7.630 6.475 16.712 1.00 73.12 221 GLY A CA 1
ATOM 1764 C C . GLY A 1 221 ? -8.029 5.699 15.450 1.00 73.12 221 GLY A C 1
ATOM 1765 O O . GLY A 1 221 ? -7.376 5.832 14.412 1.00 73.12 221 GLY A O 1
ATOM 1766 N N . PRO A 1 222 ? -9.045 4.828 15.534 1.00 69.25 222 PRO A N 1
ATOM 1767 C CA . PRO A 1 222 ? -9.463 3.969 14.437 1.00 69.25 222 PRO A CA 1
ATOM 1768 C C . PRO A 1 222 ? -10.277 4.739 13.396 1.00 69.25 222 PRO A C 1
ATOM 1770 O O . PRO A 1 222 ? -11.485 4.835 13.509 1.00 69.25 222 PRO A O 1
ATOM 1773 N N . ASN A 1 223 ? -9.640 5.252 12.350 1.00 64.00 223 ASN A N 1
ATOM 1774 C CA . ASN A 1 223 ? -10.324 6.136 11.398 1.00 64.00 223 ASN A CA 1
ATOM 1775 C C . ASN A 1 223 ? -10.891 5.427 10.158 1.00 64.00 223 ASN A C 1
ATOM 1777 O O . ASN A 1 223 ? -11.343 6.100 9.241 1.00 64.00 223 ASN A O 1
ATOM 1781 N N . VAL A 1 224 ? -10.796 4.098 10.048 1.00 69.19 224 VAL A N 1
ATOM 1782 C CA . VAL A 1 224 ? -11.113 3.396 8.790 1.00 69.19 224 VAL A CA 1
ATOM 1783 C C . VAL A 1 224 ? -11.637 1.970 9.024 1.00 69.19 224 VAL A C 1
ATOM 1785 O O . VAL A 1 224 ? -11.794 1.539 10.168 1.00 69.19 224 VAL A O 1
ATOM 1788 N N . TRP A 1 225 ? -11.920 1.236 7.941 1.00 67.94 225 TRP A N 1
ATOM 1789 C CA . TRP A 1 225 ? -12.534 -0.102 7.943 1.00 67.94 225 TRP A CA 1
ATOM 1790 C C . TRP A 1 225 ? -11.769 -1.141 8.785 1.00 67.94 225 TRP A C 1
ATOM 1792 O O . TRP A 1 225 ? -12.378 -2.055 9.336 1.00 67.94 225 TRP A O 1
ATOM 1802 N N . ASP A 1 226 ? -10.458 -0.959 8.970 1.00 71.81 226 ASP A N 1
ATOM 1803 C CA . ASP A 1 226 ? -9.573 -1.807 9.788 1.00 71.81 226 ASP A CA 1
ATOM 1804 C C . ASP A 1 226 ? -10.100 -2.061 11.206 1.00 71.81 226 ASP A C 1
ATOM 1806 O O . ASP A 1 226 ? -9.869 -3.115 11.803 1.00 71.81 226 ASP A O 1
ATOM 1810 N N . PHE A 1 227 ? -10.842 -1.090 11.741 1.00 76.50 227 PHE A N 1
ATOM 1811 C CA . PHE A 1 227 ? -11.485 -1.155 13.046 1.00 76.50 227 PHE A CA 1
ATOM 1812 C C . PHE A 1 227 ? -12.352 -2.409 13.217 1.00 76.50 227 PHE A C 1
ATOM 1814 O O . PHE A 1 227 ? -12.294 -3.069 14.257 1.00 76.50 227 PHE A O 1
ATOM 1821 N N . GLN A 1 228 ? -13.103 -2.783 12.177 1.00 77.94 228 GLN A N 1
ATOM 1822 C CA . GLN A 1 228 ? -14.033 -3.914 12.207 1.00 77.94 228 GLN A CA 1
ATOM 1823 C C . GLN A 1 228 ? -13.300 -5.255 12.379 1.00 77.94 228 GLN A C 1
ATOM 1825 O O . GLN A 1 228 ? -13.782 -6.152 13.078 1.00 77.94 228 GLN A O 1
ATOM 1830 N N . PHE A 1 229 ? -12.091 -5.388 11.828 1.00 79.81 229 PHE A N 1
ATOM 1831 C CA . PHE A 1 229 ? -11.271 -6.588 12.010 1.00 79.81 229 PHE A CA 1
ATOM 1832 C C . PHE A 1 229 ? -10.775 -6.743 13.450 1.00 79.81 229 PHE A C 1
ATOM 1834 O O . PHE A 1 229 ? -10.752 -7.850 13.990 1.00 79.81 229 PHE A O 1
ATOM 1841 N N . PHE A 1 230 ? -10.397 -5.643 14.102 1.00 85.00 230 PHE A N 1
ATOM 1842 C CA . PHE A 1 230 ? -9.944 -5.696 15.492 1.00 85.00 230 PHE A CA 1
ATOM 1843 C C . PHE A 1 230 ? -11.096 -5.929 16.472 1.00 85.00 230 PHE A C 1
ATOM 1845 O O . PHE A 1 230 ? -10.907 -6.627 17.470 1.00 85.00 230 PHE A O 1
ATOM 1852 N N . LEU A 1 231 ? -12.290 -5.397 16.191 1.00 83.88 231 LEU A N 1
ATOM 1853 C CA . LEU A 1 231 ? -13.484 -5.630 17.009 1.00 83.88 231 LEU A CA 1
ATOM 1854 C C . LEU A 1 231 ? -13.945 -7.089 17.001 1.00 83.88 231 LEU A C 1
ATOM 1856 O O . LEU A 1 231 ? -14.383 -7.605 18.027 1.00 83.88 231 LEU A O 1
ATOM 1860 N N . THR A 1 232 ? -13.806 -7.763 15.861 1.00 83.06 232 THR A N 1
ATOM 1861 C CA . THR A 1 232 ? -14.235 -9.159 15.677 1.00 83.06 232 THR A CA 1
ATOM 1862 C C . THR A 1 232 ? -13.255 -10.182 16.259 1.00 83.06 232 THR A C 1
ATOM 1864 O O . THR A 1 232 ? -13.556 -11.377 16.313 1.00 83.06 232 THR A O 1
ATOM 1867 N N . ALA A 1 233 ? -12.088 -9.744 16.745 1.00 87.44 233 ALA A N 1
ATOM 1868 C CA . ALA A 1 233 ? -11.146 -10.608 17.446 1.00 87.44 233 ALA A CA 1
ATOM 1869 C C . ALA A 1 233 ? -11.740 -11.145 18.759 1.00 87.44 233 ALA A C 1
ATOM 1871 O O . ALA A 1 233 ? -12.514 -10.477 19.436 1.00 87.44 233 ALA A O 1
ATOM 1872 N N . ARG A 1 234 ? -11.343 -12.344 19.198 1.00 88.25 234 ARG A N 1
ATOM 1873 C CA . ARG A 1 234 ? -11.881 -12.928 20.443 1.00 88.25 234 ARG A CA 1
ATOM 1874 C C . ARG A 1 234 ? -11.432 -12.149 21.678 1.00 88.25 234 ARG A C 1
ATOM 1876 O O . ARG A 1 234 ? -12.251 -11.836 22.538 1.00 88.25 234 ARG A O 1
ATOM 1883 N N . SER A 1 235 ? -10.155 -11.776 21.723 1.00 90.88 235 SER A N 1
ATOM 1884 C CA . SER A 1 235 ? -9.527 -11.059 22.834 1.00 90.88 235 SER A CA 1
ATOM 1885 C C . SER A 1 235 ? -8.651 -9.897 22.352 1.00 90.88 235 SER A C 1
ATOM 1887 O O . SER A 1 235 ? -8.247 -9.850 21.191 1.00 90.88 235 SER A O 1
ATOM 1889 N N . SER A 1 236 ? -8.286 -8.972 23.249 1.00 91.12 236 SER A N 1
ATOM 1890 C CA . SER A 1 236 ? -7.322 -7.900 22.932 1.00 91.12 236 SER A CA 1
ATOM 1891 C C . SER A 1 236 ? -5.952 -8.439 22.513 1.00 91.12 236 SER A C 1
ATOM 1893 O O . SER A 1 236 ? -5.251 -7.796 21.734 1.00 91.12 236 SER A O 1
ATOM 1895 N N . ARG A 1 237 ? -5.563 -9.612 23.033 1.00 90.88 237 ARG A N 1
ATOM 1896 C CA . ARG A 1 237 ? -4.336 -10.302 22.623 1.00 90.88 237 ARG A CA 1
ATOM 1897 C C . ARG A 1 237 ? -4.446 -10.759 21.174 1.00 90.88 237 ARG A C 1
ATOM 1899 O O . ARG A 1 237 ? -3.530 -10.508 20.402 1.00 90.88 237 ARG A O 1
ATOM 1906 N N . ASP A 1 238 ? -5.567 -11.367 20.799 1.00 90.25 238 ASP A N 1
ATOM 1907 C CA . ASP A 1 238 ? -5.779 -11.833 19.426 1.00 90.25 238 ASP A CA 1
ATOM 1908 C C . ASP A 1 238 ? -5.896 -10.667 18.441 1.00 90.25 238 ASP A C 1
ATOM 1910 O O . ASP A 1 238 ? -5.387 -10.768 17.331 1.00 90.25 238 ASP A O 1
ATOM 1914 N N . ALA A 1 239 ? -6.485 -9.539 18.855 1.00 89.31 239 ALA A N 1
ATOM 1915 C CA . ALA A 1 239 ? -6.505 -8.312 18.057 1.00 89.31 239 ALA A CA 1
ATOM 1916 C C . ALA A 1 239 ? -5.083 -7.782 17.797 1.00 89.31 239 ALA A C 1
ATOM 1918 O O . ALA A 1 239 ? -4.740 -7.447 16.666 1.00 89.31 239 ALA A O 1
ATOM 1919 N N . ALA A 1 240 ? -4.231 -7.754 18.828 1.00 89.81 240 ALA A N 1
ATOM 1920 C CA . ALA A 1 240 ? -2.834 -7.352 18.683 1.00 89.81 240 ALA A CA 1
ATOM 1921 C C . ALA A 1 240 ? -2.053 -8.313 17.771 1.00 89.81 240 ALA A C 1
ATOM 1923 O O . ALA A 1 240 ? -1.355 -7.864 16.867 1.00 89.81 240 ALA A O 1
ATOM 1924 N N . LEU A 1 241 ? -2.206 -9.628 17.965 1.00 90.25 241 LEU A N 1
ATOM 1925 C CA . LEU A 1 241 ? -1.569 -10.640 17.115 1.00 90.25 241 LEU A CA 1
ATOM 1926 C C . LEU A 1 241 ? -2.051 -10.562 15.662 1.00 90.25 241 LEU A C 1
ATOM 1928 O O . LEU A 1 241 ? -1.246 -10.741 14.753 1.00 90.25 241 LEU A O 1
ATOM 1932 N N . ALA A 1 242 ? -3.333 -10.260 15.435 1.00 87.00 242 ALA A N 1
ATOM 1933 C CA . ALA A 1 242 ? -3.862 -10.015 14.098 1.00 87.00 242 ALA A CA 1
ATOM 1934 C C . ALA A 1 242 ? -3.168 -8.813 13.444 1.00 87.00 242 ALA A C 1
ATOM 1936 O O . ALA A 1 242 ? -2.705 -8.943 12.316 1.00 87.00 242 ALA A O 1
ATOM 1937 N N . GLY A 1 243 ? -3.001 -7.707 14.179 1.00 85.81 243 GLY A N 1
ATOM 1938 C CA . GLY A 1 243 ? -2.212 -6.562 13.717 1.00 85.81 243 GLY A CA 1
ATOM 1939 C C . GLY A 1 243 ? -0.775 -6.957 13.369 1.00 85.81 243 GLY A C 1
ATOM 1940 O O . GLY A 1 243 ? -0.307 -6.655 12.282 1.00 85.81 243 GLY A O 1
ATOM 1941 N N . GLY A 1 244 ? -0.089 -7.716 14.227 1.00 86.31 244 GLY A N 1
ATOM 1942 C CA . GLY A 1 244 ? 1.273 -8.187 13.938 1.00 86.31 244 GLY A CA 1
ATOM 1943 C C . GLY A 1 244 ? 1.367 -9.074 12.691 1.00 86.31 244 GLY A C 1
ATOM 1944 O O . GLY A 1 244 ? 2.325 -8.970 11.926 1.00 86.31 244 GLY A O 1
ATOM 1945 N N . MET A 1 245 ? 0.356 -9.913 12.444 1.00 85.69 245 MET A N 1
ATOM 1946 C CA . MET A 1 245 ? 0.291 -10.749 11.243 1.00 85.69 245 MET A CA 1
ATOM 1947 C C . MET A 1 245 ? 0.165 -9.913 9.961 1.00 85.69 245 MET A C 1
ATOM 1949 O O . MET A 1 245 ? 0.751 -10.275 8.940 1.00 85.69 245 MET A O 1
ATOM 1953 N N . TRP A 1 246 ? -0.534 -8.775 10.010 1.00 85.06 246 TRP A N 1
ATOM 1954 C CA . TRP A 1 246 ? -0.636 -7.871 8.859 1.00 85.06 246 TRP A CA 1
ATOM 1955 C C . TRP A 1 246 ? 0.732 -7.326 8.447 1.00 85.06 246 TRP A C 1
ATOM 1957 O O . TRP A 1 246 ? 0.972 -7.166 7.255 1.00 85.06 246 TRP A O 1
ATOM 1967 N N . THR A 1 247 ? 1.660 -7.116 9.390 1.00 80.88 247 THR A N 1
ATOM 1968 C CA . THR A 1 247 ? 3.022 -6.657 9.069 1.00 80.88 247 THR A CA 1
ATOM 1969 C C . THR A 1 247 ? 3.731 -7.668 8.177 1.00 80.88 247 THR A C 1
ATOM 1971 O O . THR A 1 247 ? 4.298 -7.298 7.153 1.00 80.88 247 THR A O 1
ATOM 1974 N N . VAL A 1 248 ? 3.649 -8.953 8.534 1.00 81.38 248 VAL A N 1
ATOM 1975 C CA . VAL A 1 248 ? 4.273 -10.043 7.772 1.00 81.38 248 VAL A CA 1
ATOM 1976 C C . VAL A 1 248 ? 3.676 -10.132 6.372 1.00 81.38 248 VAL A C 1
ATOM 1978 O O . VAL A 1 248 ? 4.406 -10.229 5.388 1.00 81.38 248 VAL A O 1
ATOM 1981 N N . GLY A 1 249 ? 2.349 -10.072 6.262 1.00 80.44 249 GLY A N 1
ATOM 1982 C CA . GLY A 1 249 ? 1.712 -10.158 4.956 1.00 80.44 249 GLY A CA 1
ATOM 1983 C C . GLY A 1 249 ? 1.960 -8.923 4.077 1.00 80.44 249 GLY A C 1
ATOM 1984 O O . GLY A 1 249 ? 2.168 -9.053 2.871 1.00 80.44 249 GLY A O 1
ATOM 1985 N N . TYR A 1 250 ? 2.079 -7.738 4.678 1.00 83.12 250 TYR A N 1
ATOM 1986 C CA . TYR A 1 250 ? 2.480 -6.524 3.968 1.00 83.12 250 TYR A CA 1
ATOM 1987 C C . TYR A 1 250 ? 3.919 -6.615 3.427 1.00 83.12 250 TYR A C 1
ATOM 1989 O O . TYR A 1 250 ? 4.232 -6.064 2.370 1.00 83.12 250 TYR A O 1
ATOM 1997 N N . THR A 1 251 ? 4.805 -7.362 4.092 1.00 86.69 251 THR A N 1
ATOM 1998 C CA . THR A 1 251 ? 6.136 -7.683 3.553 1.00 86.69 251 THR A CA 1
ATOM 1999 C C . THR A 1 251 ? 6.068 -8.544 2.297 1.00 86.69 251 THR A C 1
ATOM 2001 O O . THR A 1 251 ? 6.849 -8.303 1.378 1.00 86.69 251 THR A O 1
ATOM 2004 N N . PHE A 1 252 ? 5.112 -9.473 2.177 1.00 85.94 252 PHE A N 1
ATOM 2005 C CA . PHE A 1 252 ? 4.938 -10.223 0.925 1.00 85.94 252 PHE A CA 1
ATOM 2006 C C . PHE A 1 252 ? 4.570 -9.311 -0.247 1.00 85.94 252 PHE A C 1
ATOM 2008 O O . PHE A 1 252 ? 5.123 -9.483 -1.332 1.00 85.94 252 PHE A O 1
ATOM 2015 N N . ARG A 1 253 ? 3.727 -8.291 -0.030 1.00 87.75 253 ARG A N 1
ATOM 2016 C CA . ARG A 1 253 ? 3.445 -7.269 -1.056 1.00 87.75 253 ARG A CA 1
ATOM 2017 C C . ARG A 1 253 ? 4.729 -6.585 -1.525 1.00 87.75 253 ARG A C 1
ATOM 2019 O O . ARG A 1 253 ? 4.920 -6.419 -2.725 1.00 87.75 253 ARG A O 1
ATOM 2026 N N . TRP A 1 254 ? 5.620 -6.225 -0.601 1.00 89.00 254 TRP A N 1
ATOM 2027 C CA . TRP A 1 254 ? 6.904 -5.615 -0.953 1.00 89.00 254 TR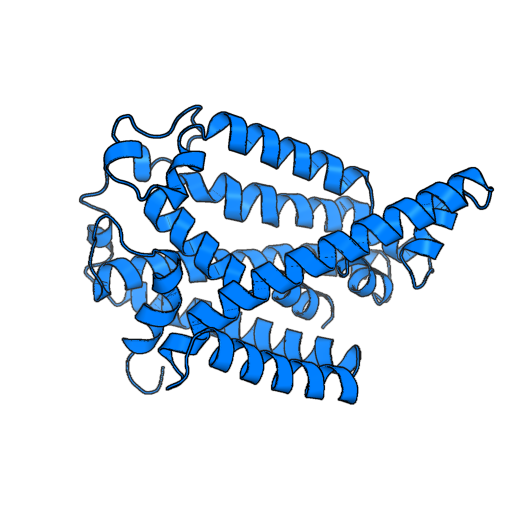P A CA 1
ATOM 2028 C C . TRP A 1 254 ? 7.775 -6.541 -1.812 1.00 89.00 254 TRP A C 1
ATOM 2030 O O . TRP A 1 254 ? 8.277 -6.117 -2.851 1.00 89.00 254 TRP A O 1
ATOM 2040 N N . ILE A 1 255 ? 7.887 -7.816 -1.427 1.00 90.75 255 ILE A N 1
ATOM 2041 C CA . ILE A 1 255 ? 8.633 -8.834 -2.183 1.00 90.75 255 ILE A CA 1
ATOM 2042 C C . ILE A 1 255 ? 8.073 -8.977 -3.605 1.00 90.75 255 ILE A C 1
ATOM 2044 O O . ILE A 1 255 ? 8.837 -8.940 -4.569 1.00 90.75 255 ILE A O 1
ATOM 2048 N N . ILE A 1 256 ? 6.748 -9.063 -3.747 1.00 90.88 256 ILE A N 1
ATOM 2049 C CA . ILE A 1 256 ? 6.075 -9.128 -5.052 1.00 90.88 256 ILE A CA 1
ATOM 2050 C C . ILE A 1 256 ? 6.376 -7.893 -5.899 1.00 90.88 256 ILE A C 1
ATOM 2052 O O . ILE A 1 256 ? 6.679 -8.028 -7.079 1.00 90.88 256 ILE A O 1
ATOM 2056 N N . GLY A 1 257 ? 6.319 -6.689 -5.324 1.00 91.94 257 GLY A N 1
ATOM 2057 C CA . GLY A 1 257 ? 6.625 -5.471 -6.076 1.00 91.94 257 GLY A CA 1
ATOM 2058 C C . GLY A 1 257 ? 8.072 -5.416 -6.556 1.00 91.94 257 GLY A C 1
ATOM 2059 O O . GLY A 1 257 ? 8.317 -5.029 -7.696 1.00 91.94 257 GLY A O 1
ATOM 2060 N N . CYS A 1 258 ? 9.024 -5.863 -5.734 1.00 91.88 258 CYS A N 1
ATOM 2061 C CA . CYS A 1 258 ? 10.412 -6.027 -6.164 1.00 91.88 258 CYS A CA 1
ATOM 2062 C C . CYS A 1 258 ? 10.530 -7.043 -7.307 1.00 91.88 258 CYS A C 1
ATOM 2064 O O . CYS A 1 258 ? 11.238 -6.783 -8.277 1.00 91.88 258 CYS A O 1
ATOM 2066 N N . ALA A 1 259 ? 9.819 -8.171 -7.231 1.00 92.75 259 ALA A N 1
ATOM 2067 C CA . ALA A 1 259 ? 9.841 -9.173 -8.290 1.00 92.75 259 ALA A CA 1
ATOM 2068 C C . ALA A 1 259 ? 9.250 -8.636 -9.605 1.00 92.75 259 ALA A C 1
ATOM 2070 O O . ALA A 1 259 ? 9.867 -8.792 -10.658 1.00 92.75 259 ALA A O 1
ATOM 2071 N N . PHE A 1 260 ? 8.119 -7.924 -9.546 1.00 92.88 260 PHE A N 1
ATOM 2072 C CA . PHE A 1 260 ? 7.541 -7.244 -10.709 1.00 92.88 260 PHE A CA 1
ATOM 2073 C C . PHE A 1 260 ? 8.470 -6.188 -11.295 1.00 92.88 260 PHE A C 1
ATOM 2075 O O . PHE A 1 260 ? 8.550 -6.078 -12.511 1.00 92.88 260 PHE A O 1
ATOM 2082 N N . LEU A 1 261 ? 9.192 -5.431 -10.466 1.00 91.56 261 LEU A N 1
ATOM 2083 C CA . LEU A 1 261 ? 10.177 -4.470 -10.956 1.00 91.56 261 LEU A CA 1
ATOM 2084 C C . LEU A 1 261 ? 11.293 -5.170 -11.740 1.00 91.56 261 LEU A C 1
ATOM 2086 O O . LEU A 1 261 ? 11.613 -4.756 -12.851 1.00 91.56 261 LEU A O 1
ATOM 2090 N N . VAL A 1 262 ? 11.879 -6.225 -11.166 1.00 91.00 262 VAL A N 1
ATOM 2091 C CA . VAL A 1 262 ? 12.996 -6.954 -11.785 1.00 91.00 262 VAL A CA 1
ATOM 2092 C C . VAL A 1 262 ? 12.560 -7.613 -13.092 1.00 91.00 262 VAL A C 1
ATOM 2094 O O . VAL A 1 262 ? 13.204 -7.416 -14.120 1.00 91.00 262 VAL A O 1
ATOM 2097 N N . LEU A 1 263 ? 11.447 -8.353 -13.072 1.00 89.62 263 LEU A N 1
ATOM 2098 C CA . LEU A 1 263 ? 10.891 -8.990 -14.269 1.00 89.62 263 LEU A CA 1
ATOM 2099 C C . LEU A 1 263 ? 10.408 -7.954 -15.289 1.00 89.62 263 LEU A C 1
ATOM 2101 O O . LEU A 1 263 ? 10.547 -8.167 -16.487 1.00 89.62 263 LEU A O 1
ATOM 2105 N N . GLY A 1 264 ? 9.886 -6.818 -14.829 1.00 88.81 264 GLY A N 1
ATOM 2106 C CA . GLY A 1 264 ? 9.467 -5.704 -15.673 1.00 88.81 264 GLY A CA 1
ATOM 2107 C C . GLY A 1 264 ? 10.621 -5.120 -16.465 1.00 88.81 264 GLY A C 1
ATOM 2108 O O . GLY A 1 264 ? 10.526 -5.012 -17.682 1.00 88.81 264 GLY A O 1
ATOM 2109 N N . ILE A 1 265 ? 11.734 -4.813 -15.799 1.00 87.00 265 ILE A N 1
ATOM 2110 C CA . ILE A 1 265 ? 12.940 -4.329 -16.480 1.00 87.00 265 ILE A CA 1
ATOM 2111 C C . ILE A 1 265 ? 13.485 -5.396 -17.434 1.00 87.00 265 ILE A C 1
ATOM 2113 O O . ILE A 1 265 ? 13.917 -5.057 -18.531 1.00 87.00 265 ILE A O 1
ATOM 2117 N N . TYR A 1 266 ? 13.440 -6.672 -17.042 1.00 85.75 266 TYR A N 1
ATOM 2118 C CA . TYR A 1 266 ? 13.900 -7.772 -17.886 1.00 85.75 266 TYR A CA 1
ATOM 2119 C C . TYR A 1 266 ? 13.067 -7.934 -19.170 1.00 85.75 266 TYR A C 1
ATOM 2121 O O . TYR A 1 266 ? 13.632 -8.001 -20.257 1.00 85.75 266 TYR A O 1
ATOM 2129 N N . TYR A 1 267 ? 11.734 -7.973 -19.071 1.00 84.81 267 TYR A N 1
ATOM 2130 C CA . TYR A 1 267 ? 10.857 -8.212 -20.225 1.00 84.81 267 TYR A CA 1
ATOM 2131 C C . TYR A 1 267 ? 10.597 -6.964 -21.072 1.00 84.81 267 TYR A C 1
ATOM 2133 O O . TYR A 1 267 ? 10.455 -7.068 -22.288 1.00 84.81 267 TYR A O 1
ATOM 2141 N N . LEU A 1 268 ? 10.490 -5.792 -20.443 1.00 83.25 268 LEU A N 1
ATOM 2142 C CA . LEU A 1 268 ? 10.039 -4.557 -21.098 1.00 83.25 268 LEU A CA 1
ATOM 2143 C C . LEU A 1 268 ? 11.198 -3.596 -21.404 1.00 83.25 268 LEU A C 1
ATOM 2145 O O . LEU A 1 268 ? 11.030 -2.649 -22.175 1.00 83.25 268 LEU A O 1
ATOM 2149 N N . GLY A 1 269 ? 12.375 -3.832 -20.819 1.00 76.81 269 GLY A N 1
ATOM 2150 C CA . GLY A 1 269 ? 13.507 -2.914 -20.871 1.00 76.81 269 GLY A CA 1
ATOM 2151 C C . GLY A 1 269 ? 13.288 -1.651 -20.030 1.00 76.81 269 GLY A C 1
ATOM 2152 O O . GLY A 1 269 ? 12.318 -1.520 -19.283 1.00 76.81 269 GLY A O 1
ATOM 2153 N N . GLN A 1 270 ? 14.215 -0.697 -20.151 1.00 70.56 270 GLN A N 1
ATOM 2154 C CA . GLN A 1 270 ? 14.090 0.628 -19.539 1.00 70.56 270 GLN A CA 1
ATOM 2155 C C . GLN A 1 270 ? 13.770 1.666 -20.607 1.00 70.56 270 GLN A C 1
ATOM 2157 O O . GLN A 1 270 ? 14.549 1.873 -21.537 1.00 70.56 270 GLN A O 1
ATOM 2162 N N . GLN A 1 271 ? 12.637 2.349 -20.457 1.00 66.12 271 GLN A N 1
ATOM 2163 C CA . GLN A 1 271 ? 12.262 3.470 -21.316 1.00 66.12 271 GLN A CA 1
ATOM 2164 C C . GLN A 1 271 ? 11.875 4.682 -20.463 1.00 66.12 271 GLN A C 1
ATOM 2166 O O . GLN A 1 271 ? 11.141 4.569 -19.476 1.00 66.12 271 GLN A O 1
ATOM 2171 N N . ALA A 1 272 ? 12.382 5.858 -20.838 1.00 59.38 272 ALA A N 1
ATOM 2172 C CA . ALA A 1 272 ? 11.951 7.126 -20.259 1.00 59.38 272 ALA A CA 1
ATOM 2173 C C . ALA A 1 272 ? 10.517 7.442 -20.722 1.00 59.38 272 ALA A C 1
ATOM 2175 O O . ALA A 1 272 ? 10.180 7.214 -21.880 1.00 59.38 272 ALA A O 1
ATOM 2176 N N . GLY A 1 273 ? 9.665 7.956 -19.829 1.00 63.62 273 GLY A N 1
ATOM 2177 C CA . GLY A 1 273 ? 8.262 8.266 -20.158 1.00 63.62 273 GLY A CA 1
ATOM 2178 C C . GLY A 1 273 ? 7.278 7.090 -20.060 1.00 63.62 273 GLY A C 1
ATOM 2179 O O . GLY A 1 273 ? 6.088 7.281 -20.291 1.00 63.62 273 GLY A O 1
ATOM 2180 N N . PHE A 1 274 ? 7.750 5.892 -19.714 1.00 80.06 274 PHE A N 1
ATOM 2181 C CA . PHE A 1 274 ? 6.919 4.700 -19.558 1.00 80.06 274 PHE A CA 1
ATOM 2182 C C . PHE A 1 274 ? 5.938 4.815 -18.371 1.00 80.06 274 PHE A C 1
ATOM 2184 O O . PHE A 1 274 ? 6.316 5.263 -17.293 1.00 80.06 274 PHE A O 1
ATOM 219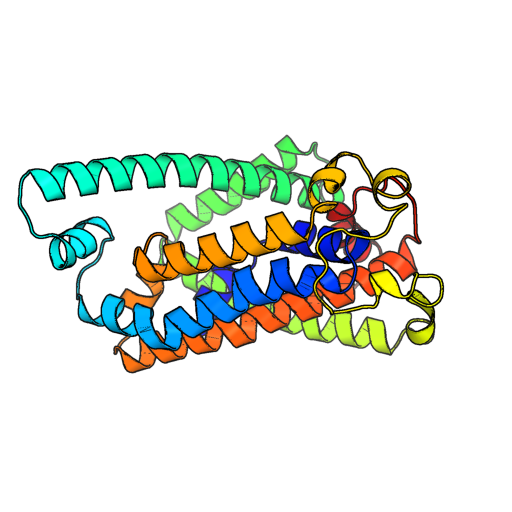1 N N . ASP A 1 275 ? 4.676 4.394 -18.525 1.00 80.88 275 ASP A N 1
ATOM 2192 C CA . ASP A 1 275 ? 3.752 4.328 -17.381 1.00 80.88 275 ASP A CA 1
ATOM 2193 C C . ASP A 1 275 ? 4.166 3.164 -16.471 1.00 80.88 275 ASP A C 1
ATOM 2195 O O . ASP A 1 275 ? 3.746 2.022 -16.660 1.00 80.88 275 ASP A O 1
ATOM 2199 N N . ALA A 1 276 ? 5.017 3.449 -15.485 1.00 84.75 276 ALA A N 1
ATOM 2200 C CA . ALA A 1 276 ? 5.575 2.431 -14.603 1.00 84.75 276 ALA A CA 1
ATOM 2201 C C . ALA A 1 276 ? 4.512 1.730 -13.732 1.00 84.75 276 ALA A C 1
ATOM 2203 O O . ALA A 1 276 ? 4.762 0.641 -13.216 1.00 84.75 276 ALA A O 1
ATOM 2204 N N . GLU A 1 277 ? 3.301 2.286 -13.612 1.00 85.50 277 GLU A N 1
ATOM 2205 C CA . GLU A 1 277 ? 2.178 1.587 -12.979 1.00 85.50 277 GLU A CA 1
ATOM 2206 C C . GLU A 1 277 ? 1.698 0.395 -13.824 1.00 85.50 277 GLU A C 1
ATOM 2208 O O . GLU A 1 277 ? 1.197 -0.583 -13.273 1.00 85.50 277 GLU A O 1
ATOM 2213 N N . LYS A 1 278 ? 1.923 0.408 -15.146 1.00 86.19 278 LYS A N 1
ATOM 2214 C CA . LYS A 1 278 ? 1.597 -0.712 -16.042 1.00 86.19 278 LYS A CA 1
ATOM 2215 C C . LYS A 1 278 ? 2.622 -1.847 -16.024 1.00 86.19 278 LYS A C 1
ATOM 2217 O O . LYS A 1 278 ? 2.366 -2.878 -16.638 1.00 86.19 278 LYS A O 1
ATOM 2222 N N . ILE A 1 279 ? 3.740 -1.721 -15.298 1.00 89.81 279 ILE A N 1
ATOM 2223 C CA . ILE A 1 279 ? 4.736 -2.806 -15.183 1.00 89.81 279 ILE A CA 1
ATOM 2224 C C . ILE A 1 279 ? 4.064 -4.103 -14.736 1.00 89.81 279 ILE A C 1
ATOM 2226 O O . ILE A 1 279 ? 4.276 -5.148 -15.337 1.00 89.81 279 ILE A O 1
ATOM 2230 N N . MET A 1 280 ? 3.237 -4.034 -13.693 1.00 90.44 280 MET A N 1
ATOM 2231 C CA . MET A 1 280 ? 2.595 -5.218 -13.132 1.00 90.44 280 MET A CA 1
ATOM 2232 C C . MET A 1 280 ? 1.735 -5.975 -14.160 1.00 90.44 280 MET A C 1
ATOM 2234 O O . MET A 1 280 ? 2.018 -7.154 -14.374 1.00 90.44 280 MET A O 1
ATOM 2238 N N . PRO A 1 281 ? 0.709 -5.372 -14.797 1.00 90.12 281 PRO A N 1
ATOM 2239 C CA . PRO A 1 281 ? -0.101 -6.105 -15.767 1.00 90.12 281 PRO A CA 1
ATOM 2240 C C . PRO A 1 281 ? 0.715 -6.564 -16.986 1.00 90.12 281 PRO A C 1
ATOM 2242 O O . PRO A 1 281 ? 0.521 -7.684 -17.446 1.00 90.12 281 PRO A O 1
ATOM 2245 N N . LEU A 1 282 ? 1.687 -5.772 -17.451 1.00 88.94 282 LEU A N 1
ATOM 2246 C CA . LEU A 1 282 ? 2.514 -6.133 -18.609 1.00 88.94 282 LEU A CA 1
ATOM 2247 C C . LEU A 1 282 ? 3.499 -7.275 -18.324 1.00 88.94 282 LEU A C 1
ATOM 2249 O O . LEU A 1 282 ? 3.790 -8.079 -19.207 1.00 88.94 282 LEU A O 1
ATOM 2253 N N . VAL A 1 283 ? 4.018 -7.393 -17.100 1.00 89.44 283 VAL A N 1
ATOM 2254 C CA . VAL A 1 283 ? 4.821 -8.564 -16.714 1.00 89.44 283 VAL A CA 1
ATOM 2255 C C . VAL A 1 283 ? 3.961 -9.819 -16.754 1.00 89.44 283 VAL A C 1
ATOM 2257 O O . VAL A 1 283 ? 4.390 -10.824 -17.309 1.00 89.44 283 VAL A O 1
ATOM 2260 N N . LEU A 1 284 ? 2.740 -9.751 -16.217 1.00 88.38 284 LEU A N 1
ATOM 2261 C CA . LEU A 1 284 ? 1.820 -10.887 -16.179 1.00 88.38 284 LEU A CA 1
ATOM 2262 C C . LEU A 1 284 ? 1.460 -11.402 -17.581 1.00 88.38 284 LEU A C 1
ATOM 2264 O O . LEU A 1 284 ? 1.384 -12.611 -17.772 1.00 88.38 284 LEU A O 1
ATOM 2268 N N . THR A 1 285 ? 1.305 -10.523 -18.576 1.00 86.69 285 THR A N 1
ATOM 2269 C CA . THR A 1 285 ? 1.049 -10.941 -19.969 1.00 86.69 285 THR A CA 1
ATOM 2270 C C . THR A 1 285 ? 2.245 -11.622 -20.639 1.00 86.69 285 THR A C 1
ATOM 2272 O O . THR A 1 285 ? 2.070 -12.293 -21.651 1.00 86.69 285 THR A O 1
ATOM 2275 N N . ASN A 1 286 ? 3.454 -11.454 -20.094 1.00 84.75 286 ASN A N 1
ATOM 2276 C CA . ASN A 1 286 ? 4.686 -12.062 -20.604 1.00 84.75 286 ASN A CA 1
ATOM 2277 C C . ASN A 1 286 ? 5.100 -13.332 -19.833 1.00 84.75 286 ASN A C 1
ATOM 2279 O O . ASN A 1 286 ? 6.128 -13.931 -20.155 1.00 84.75 286 ASN A O 1
ATOM 2283 N N . LEU A 1 287 ? 4.330 -13.758 -18.822 1.00 84.44 287 LEU A N 1
ATOM 2284 C CA . LEU A 1 287 ? 4.625 -14.988 -18.088 1.00 84.44 287 LEU A CA 1
ATOM 2285 C C . LEU A 1 287 ? 4.335 -16.239 -18.943 1.00 84.44 287 LEU A C 1
ATOM 2287 O O . LEU A 1 287 ? 3.414 -16.230 -19.763 1.00 84.44 287 LEU A O 1
ATOM 2291 N N . PRO A 1 288 ? 5.090 -17.340 -18.753 1.00 79.31 288 PRO A N 1
ATOM 2292 C CA . PRO A 1 288 ? 4.800 -18.609 -19.413 1.00 79.31 288 PRO A CA 1
ATOM 2293 C C . PRO A 1 288 ? 3.395 -19.119 -19.075 1.00 79.31 288 PRO A C 1
ATOM 2295 O O . PRO A 1 288 ? 2.953 -19.038 -17.931 1.00 79.31 288 PRO A O 1
ATOM 2298 N N . ILE A 1 289 ? 2.711 -19.711 -20.057 1.00 72.00 289 ILE A N 1
ATOM 2299 C CA . ILE A 1 289 ? 1.372 -20.285 -19.864 1.00 72.00 289 ILE A CA 1
ATOM 2300 C C . ILE A 1 289 ? 1.422 -21.373 -18.777 1.00 72.00 289 ILE A C 1
ATOM 2302 O O . ILE A 1 289 ? 2.191 -22.327 -18.890 1.00 72.00 289 ILE A O 1
ATOM 2306 N N . GLY A 1 290 ? 0.556 -21.259 -17.766 1.00 60.44 290 GLY A N 1
ATOM 2307 C CA . GLY A 1 290 ? 0.422 -22.237 -16.677 1.00 60.44 290 GLY A CA 1
ATOM 2308 C C . GLY A 1 290 ? 1.148 -21.870 -15.377 1.00 60.44 290 GLY A C 1
ATOM 2309 O O . GLY A 1 290 ? 1.088 -22.653 -14.428 1.00 60.44 290 GLY A O 1
ATOM 2310 N N . VAL A 1 291 ? 1.799 -20.704 -15.339 1.00 57.12 291 VAL A N 1
ATOM 2311 C CA . VAL A 1 291 ? 2.322 -20.032 -14.135 1.00 57.12 291 VAL A CA 1
ATOM 2312 C C . VAL A 1 291 ? 1.341 -18.949 -13.698 1.00 57.12 291 VAL A C 1
ATOM 2314 O O . VAL A 1 291 ? 1.122 -18.830 -12.472 1.00 57.12 291 VAL A O 1
#

pLDDT: mean 86.37, std 7.44, range [57.12, 95.81]

Mean predicted aligned error: 5.89 Å

Solvent-accessible surface area (backbone atoms only — not comparable to full-atom values): 15409 Å² total; per-residue (Å²): 106,67,29,45,16,60,23,29,79,76,59,49,70,35,60,47,19,51,44,25,23,34,38,71,76,50,22,48,40,29,46,53,58,63,42,41,47,67,40,43,48,51,29,51,46,28,24,76,47,51,18,32,55,54,30,67,64,74,54,89,48,64,67,55,46,45,34,76,73,65,39,87,47,74,67,39,50,52,52,47,51,53,50,52,53,49,47,52,54,49,50,52,54,51,49,53,52,46,45,54,28,47,7,66,44,37,34,78,79,40,105,43,54,42,68,56,31,25,50,53,53,51,50,56,49,50,52,51,45,72,75,45,38,73,66,40,49,45,52,52,22,38,52,48,34,50,51,52,50,51,48,27,52,52,44,44,50,54,48,70,68,40,82,63,55,86,52,73,60,63,90,55,55,70,75,38,71,32,63,70,87,48,58,49,58,65,92,63,43,73,80,60,44,42,76,92,56,46,78,54,42,49,33,33,61,52,50,52,52,48,51,53,48,45,53,50,52,68,70,75,46,74,84,56,77,68,47,58,59,22,45,71,33,91,42,40,66,50,11,15,51,24,27,49,40,24,40,57,48,51,47,42,54,52,52,34,31,54,29,38,44,55,49,22,43,69,77,72,46,90,65,77,72,59,68,44,46,47,33,52,52,56,38,62,74,69,52,66,91,95,116

Radius of gyration: 20.47 Å; Cα contacts (8 Å, |Δi|>4): 340; chains: 1; bounding box: 50×41×50 Å

Secondary structure (DSSP, 8-state):
-HHHHHHHTT--HHHHHHHHHHHHHHGGGHHIIIIIIIIIIHHHHIIIIIHHHHHHH--SSHHHHHHHHH-SSHHHHHHHHHHHHHHHHHHHHHHHHHHHHHHHHHTTTSSS-HHHHHHHHHHHHHHHHHHHHHHHHHHHHHHHHHHHHHHHHHHHHHHHHSTTTTTTTTTS-HHHH--S--SS--TTHHHHS-GGGGGGSSHHHHHHHHHHHHHHHHHH---STHHHHHHTSSSHHHHHHHHHHHHHHHHHHHHHHHHHHHHHHHHH---TT--GGGHHHHHHHTSPTT-

Sequence (291 aa):
MLGLAGCSSYIDIGGTMAMVGALYYLGLKSVWMTHIFWGWFIICFYMAFQAKWIRRSGVMTFAEWNQTRYGDDRDAEAARIAAALFLLVLMIFNLMYIAVGIGKFAEEFLPLTRWGSTLVVFTIVGIYVILAGFFGVILTDMLQTFLIAVGAVILSIMVFQNGETATVFADHMPAWKSLAPSWKLWDNYLQTTPESYHHFYFFGPVLVAGFSWVIFRILAGPNVWDFQFFLTARSSRDAALAGGMWTVGYTFRWIIGCAFLVLGIYYLGQQAGFDAEKIMPLVLTNLPIGV

Nearest PDB structures (foldseek):
  8zqq-assembly1_A  TM=6.825E-01  e=8.394E-03  Homo sapiens